Protein AF-A0A7Y9TTY4-F1 (afdb_monomer_lite)

Structure (mmCIF, N/CA/C/O backbone):
data_AF-A0A7Y9TTY4-F1
#
_entry.id   AF-A0A7Y9TTY4-F1
#
loop_
_atom_site.group_PDB
_atom_site.id
_atom_site.type_symbol
_atom_site.label_atom_id
_atom_site.label_alt_id
_atom_site.label_comp_id
_atom_site.label_asym_id
_atom_site.label_entity_id
_atom_site.label_seq_id
_atom_site.pdbx_PDB_ins_code
_atom_site.Cartn_x
_atom_site.Cartn_y
_atom_site.Cartn_z
_atom_site.occupancy
_atom_site.B_iso_or_equiv
_atom_site.auth_seq_id
_atom_site.auth_comp_id
_atom_site.auth_asym_id
_atom_site.auth_atom_id
_atom_site.pdbx_PDB_model_num
ATOM 1 N N . MET A 1 1 ? -59.440 -83.712 0.813 1.00 39.56 1 MET A N 1
ATOM 2 C CA . MET A 1 1 ? -58.478 -84.152 -0.218 1.00 39.56 1 MET A CA 1
ATOM 3 C C . MET A 1 1 ? -57.937 -82.894 -0.873 1.00 39.56 1 MET A C 1
ATOM 5 O O . MET A 1 1 ? -58.730 -82.038 -1.241 1.00 39.56 1 MET A O 1
ATOM 9 N N . ALA A 1 2 ? -56.623 -82.714 -0.827 1.00 41.84 2 ALA A N 1
ATOM 10 C CA . ALA A 1 2 ? -55.925 -81.471 -1.136 1.00 41.84 2 ALA A CA 1
ATOM 11 C C . ALA A 1 2 ? -55.996 -81.093 -2.624 1.00 41.84 2 ALA A C 1
ATOM 13 O O . ALA A 1 2 ? -55.934 -81.982 -3.464 1.00 41.84 2 ALA A O 1
ATOM 14 N N . LEU A 1 3 ? -55.999 -79.791 -2.930 1.00 36.03 3 LEU A N 1
ATOM 15 C CA . LEU A 1 3 ? -54.915 -79.197 -3.720 1.00 36.03 3 LEU A CA 1
ATOM 16 C C . LEU A 1 3 ? -54.934 -77.663 -3.616 1.00 36.03 3 LEU A C 1
ATOM 18 O O . LEU A 1 3 ? -55.896 -76.997 -3.987 1.00 36.03 3 LEU A O 1
ATOM 22 N N . HIS A 1 4 ? -53.833 -77.128 -3.095 1.00 41.75 4 HIS A N 1
ATOM 23 C CA . HIS A 1 4 ? -53.447 -75.725 -3.168 1.00 41.75 4 HIS A CA 1
ATOM 24 C C . HIS A 1 4 ? -53.086 -75.350 -4.607 1.00 41.75 4 HIS A C 1
ATOM 26 O O . HIS A 1 4 ? -52.266 -76.043 -5.204 1.00 41.75 4 HIS A O 1
ATOM 32 N N . ILE A 1 5 ? -53.558 -74.201 -5.099 1.00 43.41 5 ILE A N 1
ATOM 33 C CA . ILE A 1 5 ? -52.815 -73.421 -6.099 1.00 43.41 5 ILE A CA 1
ATOM 34 C C . ILE A 1 5 ? -52.824 -71.953 -5.667 1.00 43.41 5 ILE A C 1
ATOM 36 O O . ILE A 1 5 ? -53.864 -71.338 -5.440 1.00 43.41 5 ILE A O 1
ATOM 40 N N . SER A 1 6 ? -51.611 -71.452 -5.463 1.00 37.72 6 SER A N 1
ATOM 41 C CA . SER A 1 6 ? -51.267 -70.141 -4.936 1.00 37.72 6 SER A CA 1
ATOM 42 C C . SER A 1 6 ? -51.479 -69.028 -5.964 1.00 37.72 6 SER A C 1
ATOM 44 O O . SER A 1 6 ? -51.242 -69.205 -7.155 1.00 37.72 6 SER A O 1
ATOM 46 N N . ARG A 1 7 ? -51.855 -67.862 -5.425 1.00 41.12 7 ARG A N 1
ATOM 47 C CA . ARG A 1 7 ? -51.757 -66.500 -5.978 1.00 41.12 7 ARG A CA 1
ATOM 48 C C . ARG A 1 7 ? -50.470 -66.283 -6.782 1.00 41.12 7 ARG A C 1
ATOM 50 O O . ARG A 1 7 ? -49.472 -66.894 -6.427 1.00 41.12 7 ARG A O 1
ATOM 57 N N . TRP A 1 8 ? -50.494 -65.313 -7.703 1.00 35.72 8 TRP A N 1
ATOM 58 C CA . TRP A 1 8 ? -49.605 -64.133 -7.757 1.00 35.72 8 TRP A CA 1
ATOM 59 C C . TRP A 1 8 ? -50.336 -63.020 -8.531 1.00 35.72 8 TRP A C 1
ATOM 61 O O . TRP A 1 8 ? -50.690 -63.190 -9.692 1.00 35.72 8 TRP A O 1
ATOM 71 N N . ILE A 1 9 ? -50.603 -61.892 -7.868 1.00 43.38 9 ILE A N 1
ATOM 72 C CA . ILE A 1 9 ? -51.095 -60.657 -8.492 1.00 43.38 9 ILE A CA 1
ATOM 73 C C . ILE A 1 9 ? -49.911 -59.691 -8.476 1.00 43.38 9 ILE A C 1
ATOM 75 O O . ILE A 1 9 ? -49.456 -59.293 -7.404 1.00 43.38 9 ILE A O 1
ATOM 79 N N . LEU A 1 10 ? -49.398 -59.355 -9.659 1.00 39.97 10 LEU A N 1
ATOM 80 C CA . LEU A 1 10 ? -48.421 -58.289 -9.853 1.00 39.97 10 LEU A CA 1
ATOM 81 C C . LEU A 1 10 ? -49.136 -56.944 -9.669 1.00 39.97 10 LEU A C 1
ATOM 83 O O . LEU A 1 10 ? -49.924 -56.531 -10.516 1.00 39.97 10 LEU A O 1
ATOM 87 N N . ILE A 1 11 ? -48.868 -56.265 -8.555 1.00 41.72 11 ILE A N 1
ATOM 88 C CA . ILE A 1 11 ? -49.243 -54.863 -8.361 1.00 41.72 11 ILE A CA 1
ATOM 89 C C . ILE A 1 11 ? -48.070 -54.030 -8.874 1.00 41.72 11 ILE A C 1
ATOM 91 O O . ILE A 1 11 ? -47.022 -53.953 -8.238 1.00 41.72 11 ILE A O 1
ATOM 95 N N . SER A 1 12 ? -48.238 -53.449 -10.061 1.00 42.22 12 SER A N 1
ATOM 96 C CA . SER A 1 12 ? -47.334 -52.436 -10.602 1.00 42.22 12 SER A CA 1
ATOM 97 C C . SER A 1 12 ? -47.614 -51.110 -9.893 1.00 42.22 12 SER A C 1
ATOM 99 O O . SER A 1 12 ? -48.605 -50.437 -10.168 1.00 42.22 12 SER A O 1
ATOM 101 N N . THR A 1 13 ? -46.768 -50.754 -8.931 1.00 42.72 13 THR A N 1
ATOM 102 C CA . THR A 1 13 ? -46.740 -49.424 -8.319 1.00 42.72 13 THR A CA 1
ATOM 103 C C . THR A 1 13 ? -45.968 -48.475 -9.232 1.00 42.72 13 THR A C 1
ATOM 105 O O . THR A 1 13 ? -44.742 -48.511 -9.305 1.00 42.72 13 THR A O 1
ATOM 108 N N . PHE A 1 14 ? -46.698 -47.607 -9.932 1.00 41.06 14 PHE A N 1
ATOM 109 C CA . PHE A 1 14 ? -46.138 -46.431 -10.594 1.00 41.06 14 PHE A CA 1
ATOM 110 C C . PHE A 1 14 ? -45.614 -45.468 -9.519 1.00 41.06 14 PHE A C 1
ATOM 112 O O . PHE A 1 14 ? -46.389 -44.816 -8.819 1.00 41.06 14 PHE A O 1
ATOM 119 N N . LEU A 1 15 ? -44.292 -45.402 -9.360 1.00 42.72 15 LEU A N 1
ATOM 120 C CA . LEU A 1 15 ? -43.633 -44.429 -8.496 1.00 42.72 15 LEU A CA 1
ATOM 121 C C . LEU A 1 15 ? -43.577 -43.090 -9.244 1.00 42.72 15 LEU A C 1
ATOM 123 O O . LEU A 1 15 ? -42.721 -42.875 -10.100 1.00 42.72 15 LEU A O 1
ATOM 127 N N . ALA A 1 16 ? -44.527 -42.200 -8.960 1.00 48.88 16 ALA A N 1
ATOM 128 C CA . ALA A 1 16 ? -44.476 -40.824 -9.432 1.00 48.88 16 ALA A CA 1
ATOM 129 C C . ALA A 1 16 ? -43.316 -40.107 -8.723 1.00 48.88 16 ALA A C 1
ATOM 131 O O . ALA A 1 16 ? -43.407 -39.769 -7.543 1.00 48.88 16 ALA A O 1
ATOM 132 N N . ALA A 1 17 ? -42.206 -39.908 -9.434 1.00 48.88 17 ALA A N 1
ATOM 133 C CA . ALA A 1 17 ? -41.086 -39.111 -8.960 1.00 48.88 17 ALA A CA 1
ATOM 134 C C . ALA A 1 17 ? -41.506 -37.635 -8.924 1.00 48.88 17 ALA A C 1
ATOM 136 O O . ALA A 1 17 ? -41.474 -36.932 -9.933 1.00 48.88 17 ALA A O 1
ATOM 137 N N . THR A 1 18 ? -41.933 -37.159 -7.758 1.00 53.56 18 THR A N 1
ATOM 138 C CA . THR A 1 18 ? -42.107 -35.729 -7.517 1.00 53.56 18 THR A CA 1
ATOM 139 C C . THR A 1 18 ? -40.720 -35.098 -7.454 1.00 53.56 18 THR A C 1
ATOM 141 O O . THR A 1 18 ? -40.006 -35.261 -6.464 1.00 53.56 18 THR A O 1
ATOM 144 N N . ALA A 1 19 ? -40.317 -34.401 -8.516 1.00 54.06 19 ALA A N 1
ATOM 145 C CA . ALA A 1 19 ? -39.144 -33.539 -8.500 1.00 54.06 19 ALA A CA 1
ATOM 146 C C . ALA A 1 19 ? -39.394 -32.397 -7.500 1.00 54.06 19 ALA A C 1
ATOM 148 O O . ALA A 1 19 ? -40.043 -31.401 -7.815 1.00 54.06 19 ALA A O 1
ATOM 149 N N . GLY A 1 20 ? -38.938 -32.574 -6.260 1.00 53.38 20 GLY A N 1
ATOM 150 C CA . GLY A 1 20 ? -38.930 -31.509 -5.269 1.00 53.38 20 GLY A CA 1
ATOM 151 C C . GLY A 1 20 ? -37.929 -30.450 -5.709 1.00 53.38 20 GLY A C 1
ATOM 152 O O . GLY A 1 20 ? -36.731 -30.720 -5.747 1.00 53.38 20 GLY A O 1
ATOM 153 N N . ALA A 1 21 ? -38.410 -29.257 -6.057 1.00 52.91 21 ALA A N 1
ATOM 154 C CA . ALA A 1 21 ? -37.553 -28.096 -6.228 1.00 52.91 21 ALA A CA 1
ATOM 155 C C . ALA A 1 21 ? -36.826 -27.846 -4.898 1.00 52.91 21 ALA A C 1
ATOM 157 O O . ALA A 1 21 ? -37.436 -27.430 -3.912 1.00 52.91 21 ALA A O 1
ATOM 158 N N . GLN A 1 22 ? -35.534 -28.165 -4.845 1.00 57.25 22 GLN A N 1
ATOM 159 C CA . GLN A 1 22 ? -34.699 -27.866 -3.690 1.00 57.25 22 GLN A CA 1
ATOM 160 C C . GLN A 1 22 ? -34.463 -26.356 -3.671 1.00 57.25 22 GLN A C 1
ATOM 162 O O . GLN A 1 22 ? -33.639 -25.823 -4.408 1.00 57.25 22 GLN A O 1
ATOM 167 N N . VAL A 1 23 ? -35.245 -25.651 -2.856 1.00 58.97 23 VAL A N 1
ATOM 168 C CA . VAL A 1 23 ? -35.020 -24.236 -2.571 1.00 58.97 23 VAL A CA 1
ATOM 169 C C . VAL A 1 23 ? -33.809 -24.158 -1.645 1.00 58.97 23 V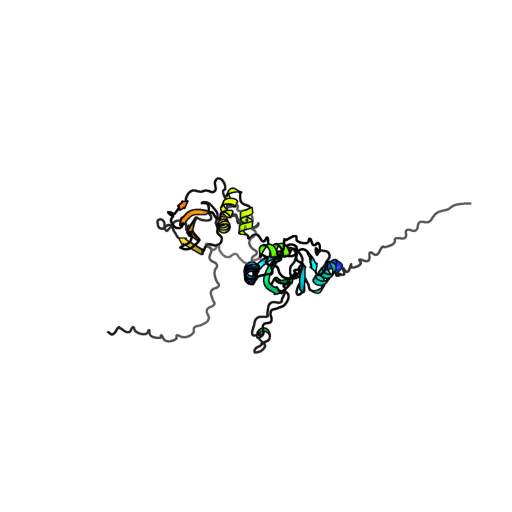AL A C 1
ATOM 171 O O . VAL A 1 23 ? -33.916 -24.424 -0.448 1.00 58.97 23 VAL A O 1
ATOM 174 N N . PHE A 1 24 ? -32.642 -23.831 -2.201 1.00 61.19 24 PHE A N 1
ATOM 175 C CA . PHE A 1 24 ? -31.454 -23.512 -1.414 1.00 61.19 24 PHE A CA 1
ATOM 176 C C . PHE A 1 24 ? -31.692 -22.184 -0.697 1.00 61.19 24 PHE A C 1
ATOM 178 O O . PHE A 1 24 ? -31.501 -21.106 -1.257 1.00 61.19 24 PHE A O 1
ATOM 185 N N . VAL A 1 25 ? -32.151 -22.256 0.551 1.00 64.50 25 VAL A N 1
ATOM 186 C CA . VAL A 1 25 ? -32.198 -21.084 1.423 1.00 64.50 25 VAL A CA 1
ATOM 187 C C . VAL A 1 25 ? -30.769 -20.810 1.871 1.00 64.50 25 VAL A C 1
ATOM 189 O O . VAL A 1 25 ? -30.225 -21.515 2.721 1.00 64.50 25 VAL A O 1
ATOM 192 N N . VAL A 1 26 ? -30.149 -19.798 1.270 1.00 63.00 26 VAL A N 1
ATOM 193 C CA . VAL A 1 26 ? -28.838 -19.306 1.693 1.00 63.00 26 VAL A CA 1
ATOM 194 C C . VAL A 1 26 ? -29.014 -18.629 3.053 1.00 63.00 26 VAL A C 1
ATOM 196 O O . VAL A 1 26 ? -29.439 -17.481 3.148 1.00 63.00 26 VAL A O 1
ATOM 199 N N . GLY A 1 27 ? -28.762 -19.382 4.123 1.00 68.25 27 GLY A N 1
ATOM 200 C CA . GLY A 1 27 ? -28.697 -18.851 5.482 1.00 68.25 27 GLY A CA 1
ATOM 201 C C . GLY A 1 27 ? -27.312 -18.280 5.796 1.00 68.25 27 GLY A C 1
ATOM 202 O O . GLY A 1 27 ? -26.331 -18.618 5.136 1.00 68.25 27 GLY A O 1
ATOM 203 N N . GLU A 1 28 ? -27.212 -17.477 6.859 1.00 72.38 28 GLU A N 1
ATOM 204 C CA . GLU A 1 28 ? -25.963 -16.854 7.342 1.00 72.38 28 GLU A CA 1
ATOM 205 C C . GLU A 1 28 ? -24.789 -17.845 7.420 1.00 72.38 28 GLU A C 1
ATOM 207 O O . GLU A 1 28 ? -23.687 -17.545 6.970 1.00 72.38 28 GLU A O 1
ATOM 212 N N . LYS A 1 29 ? -25.038 -19.062 7.919 1.00 68.81 29 LYS A N 1
ATOM 213 C CA . LYS A 1 29 ? -24.017 -20.113 8.054 1.00 68.81 29 LYS A CA 1
ATOM 214 C C . LYS A 1 29 ? -23.529 -20.670 6.716 1.00 68.81 29 LYS A C 1
ATOM 216 O O . LYS A 1 29 ? -22.373 -21.051 6.623 1.00 68.81 29 LYS A O 1
ATOM 221 N N . THR A 1 30 ? -24.390 -20.724 5.702 1.00 68.06 30 THR A N 1
ATOM 222 C CA . THR A 1 30 ? -24.030 -21.216 4.363 1.00 68.06 30 THR A CA 1
ATOM 223 C C . THR A 1 30 ? -23.334 -20.126 3.548 1.00 68.06 30 THR A C 1
ATOM 225 O O . THR A 1 30 ? -22.398 -20.427 2.824 1.00 68.06 30 THR A O 1
ATOM 228 N N . ALA A 1 31 ? -23.735 -18.860 3.712 1.00 65.69 31 ALA A N 1
ATOM 229 C CA . ALA A 1 31 ? -23.123 -17.717 3.029 1.00 65.69 31 ALA A CA 1
ATOM 230 C C . ALA A 1 31 ? -21.722 -17.354 3.550 1.00 65.69 31 ALA A C 1
ATOM 232 O O . ALA A 1 31 ? -20.964 -16.702 2.844 1.00 65.69 31 ALA A O 1
ATOM 233 N N . THR A 1 32 ? -21.390 -17.727 4.790 1.00 69.56 32 THR A N 1
ATOM 234 C CA . THR A 1 32 ? -20.130 -17.340 5.453 1.00 69.56 32 THR A CA 1
ATOM 235 C C . THR A 1 32 ? -19.204 -18.520 5.745 1.00 69.56 32 THR A C 1
ATOM 237 O O . THR A 1 32 ? -18.201 -18.352 6.439 1.00 69.56 32 THR A O 1
ATOM 240 N N . ALA A 1 33 ? -19.530 -19.712 5.231 1.00 66.00 33 ALA A N 1
ATOM 241 C CA . ALA A 1 33 ? -18.777 -20.938 5.487 1.00 66.00 33 ALA A CA 1
ATOM 242 C C . ALA A 1 33 ? -17.321 -20.856 4.996 1.00 66.00 33 ALA A C 1
ATOM 244 O O . ALA A 1 33 ? -16.432 -21.382 5.660 1.00 66.00 33 ALA A O 1
ATOM 245 N N . ASP A 1 34 ? -17.083 -20.138 3.896 1.00 70.44 34 ASP A N 1
ATOM 246 C CA . ASP A 1 34 ? -15.761 -20.021 3.268 1.00 70.44 34 ASP A CA 1
ATOM 247 C C . ASP A 1 34 ? -14.880 -18.924 3.901 1.00 70.44 34 ASP A C 1
ATOM 249 O O . ASP A 1 34 ? -13.710 -18.771 3.549 1.00 70.44 34 ASP A O 1
ATOM 253 N N . ILE A 1 35 ? -15.410 -18.151 4.859 1.00 74.62 35 ILE A N 1
ATOM 254 C CA . ILE A 1 35 ? -14.663 -17.071 5.514 1.00 74.62 35 ILE A CA 1
ATOM 255 C C . ILE A 1 35 ? -13.722 -17.665 6.567 1.00 74.62 35 ILE A C 1
ATOM 257 O O . ILE A 1 35 ? -14.160 -18.128 7.627 1.00 74.62 35 ILE A O 1
ATOM 261 N N . SER A 1 36 ? -12.416 -17.577 6.307 1.00 73.31 36 SER A N 1
ATOM 262 C CA . SER A 1 36 ? -11.383 -17.961 7.272 1.00 73.31 36 SER A CA 1
ATOM 263 C C . SER A 1 36 ? -11.407 -17.049 8.504 1.00 73.31 36 SER A C 1
ATOM 265 O O . SER A 1 36 ? -11.301 -15.824 8.405 1.00 73.31 36 SER A O 1
ATOM 267 N N . THR A 1 37 ? -11.548 -17.655 9.685 1.00 74.62 37 THR A N 1
ATOM 268 C CA . THR A 1 37 ? -11.527 -16.953 10.980 1.00 74.62 37 THR A CA 1
ATOM 269 C C . THR A 1 37 ? -10.337 -17.329 11.853 1.00 74.62 37 THR A C 1
ATOM 271 O O . THR A 1 37 ? -10.225 -16.806 12.962 1.00 74.62 37 THR A O 1
ATOM 274 N N . ASP A 1 38 ? -9.459 -18.210 11.378 1.00 74.12 38 ASP A N 1
ATOM 275 C CA . ASP A 1 38 ? -8.281 -18.629 12.131 1.00 74.12 38 ASP A CA 1
ATOM 276 C C . ASP A 1 38 ? -7.354 -17.431 12.329 1.00 74.12 38 ASP A C 1
ATOM 278 O O . ASP A 1 38 ? -7.139 -16.625 11.422 1.00 74.12 38 ASP A O 1
ATOM 282 N N . PHE A 1 39 ? -6.867 -17.246 13.552 1.00 77.75 39 PHE A N 1
ATOM 283 C CA . PHE A 1 39 ? -6.087 -16.073 13.921 1.00 77.75 39 PHE A CA 1
ATOM 284 C C . PHE A 1 39 ? -4.889 -16.493 14.769 1.00 77.75 39 PHE A C 1
ATOM 286 O O . PHE A 1 39 ? -5.049 -17.058 15.853 1.00 77.75 39 PHE A O 1
ATOM 293 N N . ALA A 1 40 ? -3.689 -16.193 14.272 1.00 80.06 40 ALA A N 1
ATOM 294 C CA . ALA A 1 40 ? -2.443 -16.351 15.004 1.00 80.06 40 ALA A CA 1
ATOM 295 C C . ALA A 1 40 ? -1.995 -14.973 15.527 1.00 80.06 40 ALA A C 1
ATOM 297 O O . ALA A 1 40 ? -1.818 -14.057 14.722 1.00 80.06 40 ALA A O 1
ATOM 298 N N . PRO A 1 41 ? -1.823 -14.793 16.849 1.00 82.06 41 PRO A N 1
ATOM 299 C CA . PRO A 1 41 ? -1.337 -13.534 17.399 1.00 82.06 41 PRO A CA 1
ATOM 300 C C . PRO A 1 41 ? 0.121 -13.282 17.005 1.00 82.06 41 PRO A C 1
ATOM 302 O O . PRO A 1 41 ? 0.938 -14.207 16.944 1.00 82.06 41 PRO A O 1
ATOM 305 N N . THR A 1 42 ? 0.449 -12.010 16.791 1.00 85.50 42 THR A N 1
ATOM 306 C CA . THR A 1 42 ? 1.815 -11.560 16.507 1.00 85.50 42 THR A CA 1
ATOM 307 C C . THR A 1 42 ? 2.693 -11.634 17.753 1.00 85.50 42 THR A C 1
ATOM 309 O O . THR A 1 42 ? 2.207 -11.680 18.884 1.00 85.50 42 THR A O 1
ATOM 312 N N . ARG A 1 43 ? 4.014 -11.648 17.551 1.00 83.88 43 ARG A N 1
ATOM 313 C CA . ARG A 1 43 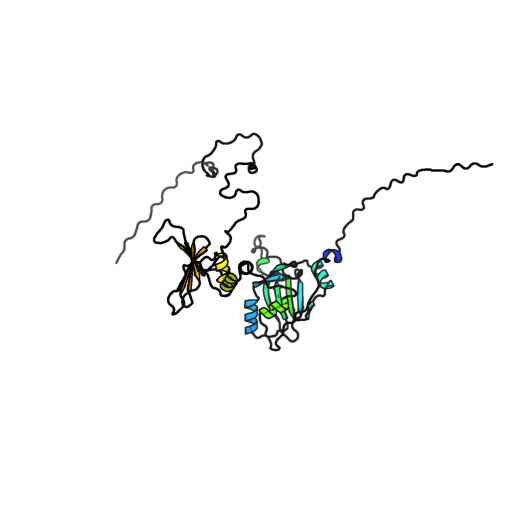? 5.011 -11.631 18.633 1.00 83.88 43 ARG A CA 1
ATOM 314 C C . ARG A 1 43 ? 6.083 -10.578 18.360 1.00 83.88 43 ARG A C 1
ATOM 316 O O . ARG A 1 43 ? 7.253 -10.907 18.203 1.00 83.88 43 ARG A O 1
ATOM 323 N N . VAL A 1 44 ? 5.671 -9.318 18.267 1.00 86.62 44 VAL A N 1
ATOM 324 C CA . VAL A 1 44 ? 6.580 -8.177 18.078 1.00 86.62 44 VAL A CA 1
ATOM 325 C C . VAL A 1 44 ? 6.967 -7.615 19.447 1.00 86.62 44 VAL A C 1
ATOM 327 O O . VAL A 1 44 ? 6.106 -7.437 20.309 1.00 86.62 44 VAL A O 1
ATOM 330 N N . SER A 1 45 ? 8.249 -7.333 19.681 1.00 85.75 45 SER A N 1
ATOM 331 C CA . SER A 1 45 ? 8.693 -6.662 20.908 1.00 85.75 45 SER A CA 1
ATOM 332 C C . SER A 1 45 ? 8.235 -5.206 20.905 1.00 85.75 45 SER A C 1
ATOM 334 O O . SER A 1 45 ? 8.611 -4.454 20.011 1.00 85.75 45 SER A O 1
ATOM 336 N N . LEU A 1 46 ? 7.442 -4.807 21.899 1.00 87.19 46 LEU A N 1
ATOM 337 C CA . LEU A 1 46 ? 6.949 -3.437 22.024 1.00 87.19 46 LEU A CA 1
ATOM 338 C C . LEU A 1 46 ? 7.806 -2.663 23.035 1.00 87.19 46 LEU A C 1
ATOM 340 O O . LEU A 1 46 ? 7.941 -3.124 24.173 1.00 87.19 46 LEU A O 1
ATOM 344 N N . PRO A 1 47 ? 8.372 -1.505 22.657 1.00 87.25 47 PRO A N 1
ATOM 345 C CA . PRO A 1 47 ? 9.026 -0.606 23.601 1.00 87.25 47 PRO A CA 1
ATOM 346 C C . PRO A 1 47 ? 8.043 -0.061 24.644 1.00 87.25 47 PRO A C 1
ATOM 348 O O . PRO A 1 47 ? 6.846 0.052 24.390 1.00 87.25 47 PRO A O 1
ATOM 351 N N . THR A 1 48 ? 8.548 0.304 25.822 1.00 85.31 48 THR A N 1
ATOM 352 C CA . THR A 1 48 ? 7.730 0.902 26.897 1.00 85.31 48 THR A CA 1
ATOM 353 C C . THR A 1 48 ? 7.538 2.409 26.706 1.00 85.31 48 THR A C 1
ATOM 355 O O . THR A 1 48 ? 6.590 2.994 27.236 1.00 85.31 48 THR A O 1
ATOM 358 N N . ASP A 1 49 ? 8.445 3.049 25.967 1.00 89.75 49 ASP A N 1
ATOM 359 C CA . ASP A 1 49 ? 8.407 4.485 25.717 1.00 89.75 49 ASP A CA 1
ATOM 360 C C . ASP A 1 49 ? 7.203 4.854 24.854 1.00 89.75 49 ASP A C 1
ATOM 362 O O . ASP A 1 49 ? 6.818 4.121 23.945 1.00 89.75 49 ASP A O 1
ATOM 366 N N . LYS A 1 50 ? 6.589 6.002 25.147 1.00 91.19 50 LYS A N 1
ATOM 367 C CA . LYS A 1 50 ? 5.405 6.479 24.423 1.00 91.19 50 LYS A CA 1
ATOM 368 C C . LYS A 1 50 ? 5.782 7.090 23.082 1.00 91.19 50 LYS A C 1
ATOM 370 O O . LYS A 1 50 ? 6.816 7.745 22.977 1.00 91.19 50 LYS A O 1
ATOM 375 N N . LEU A 1 51 ? 4.864 6.976 22.121 1.00 92.81 51 LEU A N 1
ATOM 376 C CA . LEU A 1 51 ? 5.019 7.549 20.790 1.00 92.81 51 LEU A CA 1
ATOM 377 C C . LEU A 1 51 ? 5.311 9.058 20.847 1.00 92.81 51 LEU A C 1
ATOM 379 O O . LEU A 1 51 ? 4.516 9.854 21.358 1.00 92.81 51 LEU A O 1
ATOM 383 N N . THR A 1 52 ? 6.444 9.452 20.278 1.00 94.00 52 THR A N 1
ATOM 384 C CA . THR A 1 52 ? 6.872 10.833 20.113 1.00 94.00 52 THR A CA 1
ATOM 385 C C . THR A 1 52 ? 6.186 11.469 18.905 1.00 94.00 52 THR A C 1
ATOM 387 O O . THR A 1 52 ? 5.776 10.808 17.952 1.00 94.00 52 THR A O 1
ATOM 390 N N . GLU A 1 53 ? 6.087 12.799 18.889 1.00 93.31 53 GLU A N 1
ATOM 391 C CA . GLU A 1 53 ? 5.523 13.526 17.743 1.00 93.31 53 GLU A CA 1
ATOM 392 C C . GLU A 1 53 ? 6.359 13.330 16.461 1.00 93.31 53 GLU A C 1
ATOM 394 O O . GLU A 1 53 ? 5.823 13.367 15.353 1.00 93.31 53 GLU A O 1
ATOM 399 N N . ARG A 1 54 ? 7.668 13.077 16.600 1.00 92.75 54 ARG A N 1
ATOM 400 C CA . ARG A 1 54 ? 8.534 12.705 15.477 1.00 92.75 54 ARG A CA 1
ATOM 401 C C . ARG A 1 54 ? 8.176 11.313 14.958 1.00 92.75 54 ARG A C 1
ATOM 403 O O . ARG A 1 54 ? 7.861 11.197 13.777 1.00 92.75 54 ARG A O 1
ATOM 410 N N . GLY A 1 55 ? 8.144 10.309 15.838 1.00 92.56 55 GLY A N 1
ATOM 411 C CA . GLY A 1 55 ? 7.757 8.941 15.487 1.00 92.56 55 GLY A CA 1
ATOM 412 C C . GLY A 1 55 ? 6.377 8.892 14.832 1.00 92.56 55 GLY A C 1
ATOM 413 O O . GLY A 1 55 ? 6.193 8.255 13.801 1.00 92.56 55 GLY A O 1
ATOM 414 N N . ARG A 1 56 ? 5.420 9.683 15.332 1.00 93.69 56 ARG A N 1
ATOM 415 C CA . ARG A 1 56 ? 4.096 9.836 14.718 1.00 93.69 56 ARG A CA 1
ATOM 416 C C . ARG A 1 56 ? 4.161 10.318 13.265 1.00 93.69 56 ARG A C 1
ATOM 418 O O . ARG A 1 56 ? 3.466 9.765 12.418 1.00 93.69 56 ARG A O 1
ATOM 425 N N . ARG A 1 57 ? 4.959 11.347 12.963 1.00 94.19 57 ARG A N 1
ATOM 426 C CA . ARG A 1 57 ? 5.109 11.864 11.587 1.00 94.19 57 ARG A CA 1
ATOM 427 C C . ARG A 1 57 ? 5.793 10.854 10.679 1.00 94.19 57 ARG A C 1
ATOM 429 O O . ARG A 1 57 ? 5.372 10.696 9.536 1.00 94.19 57 ARG A O 1
ATOM 436 N N . ASP A 1 58 ? 6.798 10.161 11.201 1.00 93.81 58 ASP A N 1
ATOM 437 C CA . ASP A 1 58 ? 7.497 9.107 10.473 1.00 93.81 58 ASP A CA 1
ATOM 438 C C . ASP A 1 58 ? 6.543 7.941 10.159 1.00 93.81 58 ASP A C 1
ATOM 440 O O . ASP A 1 58 ? 6.543 7.432 9.040 1.00 93.81 58 ASP A O 1
ATOM 444 N N . LEU A 1 59 ? 5.652 7.571 11.085 1.00 94.38 59 LEU A N 1
ATOM 445 C CA . LEU A 1 59 ? 4.608 6.574 10.839 1.00 94.38 59 LEU A CA 1
ATOM 446 C C . LEU A 1 59 ? 3.600 7.030 9.782 1.00 94.38 59 LEU A C 1
ATOM 448 O O . LEU A 1 59 ? 3.309 6.260 8.874 1.00 94.38 59 LEU A O 1
ATOM 452 N N . VAL A 1 60 ? 3.088 8.266 9.857 1.00 94.81 60 VAL A N 1
ATOM 453 C CA . VAL A 1 60 ? 2.176 8.804 8.828 1.00 94.81 60 VAL A CA 1
ATOM 454 C C . VAL A 1 60 ? 2.833 8.733 7.453 1.00 94.81 60 VAL A C 1
ATOM 456 O O . VAL A 1 60 ? 2.259 8.165 6.533 1.00 94.81 60 VAL A O 1
ATOM 459 N N . ARG A 1 61 ? 4.068 9.229 7.328 1.00 92.81 61 ARG A N 1
ATOM 460 C CA . ARG A 1 61 ? 4.793 9.273 6.054 1.00 92.81 61 ARG A CA 1
ATOM 461 C C . ARG A 1 61 ? 4.997 7.894 5.420 1.00 92.81 61 ARG A C 1
ATOM 463 O O . ARG A 1 61 ? 5.000 7.802 4.201 1.00 92.81 61 ARG A O 1
ATOM 470 N N . ASN A 1 62 ? 5.224 6.864 6.233 1.00 92.44 62 ASN A N 1
ATOM 471 C CA . ASN A 1 62 ? 5.565 5.522 5.755 1.00 92.44 62 ASN A CA 1
ATOM 472 C C . ASN A 1 62 ? 4.368 4.556 5.683 1.00 92.44 62 ASN A C 1
ATOM 474 O O . ASN A 1 62 ? 4.525 3.452 5.171 1.00 92.44 62 ASN A O 1
ATOM 478 N N . LEU A 1 63 ? 3.214 4.913 6.256 1.00 93.38 63 LEU A N 1
ATOM 479 C CA . LEU A 1 63 ? 2.006 4.077 6.247 1.00 93.38 63 LEU A CA 1
ATOM 480 C C . LEU A 1 63 ? 0.882 4.673 5.400 1.00 93.38 63 LEU A C 1
ATOM 482 O O . LEU A 1 63 ? 0.048 3.932 4.890 1.00 93.38 63 LEU A O 1
ATOM 486 N N . GLU A 1 64 ? 0.809 5.996 5.267 1.00 93.06 64 GLU A N 1
ATOM 487 C CA . GLU A 1 64 ? -0.186 6.627 4.406 1.00 93.06 64 GLU A CA 1
ATOM 488 C C . GLU A 1 64 ? 0.129 6.329 2.934 1.00 93.06 64 GLU A C 1
ATOM 490 O O . GLU A 1 64 ? 1.267 6.456 2.494 1.00 93.06 64 GLU A O 1
ATOM 495 N N . ALA A 1 65 ? -0.894 5.920 2.180 1.00 91.25 65 ALA A N 1
ATOM 496 C CA . ALA A 1 65 ? -0.811 5.423 0.805 1.00 91.25 65 ALA A CA 1
ATOM 497 C C . ALA A 1 65 ? -0.045 4.099 0.616 1.00 91.25 65 ALA A C 1
ATOM 499 O O . ALA A 1 65 ? 0.166 3.679 -0.524 1.00 91.25 65 ALA A O 1
ATOM 500 N N . GLU A 1 66 ? 0.305 3.405 1.700 1.00 90.81 66 GLU A N 1
ATOM 501 C CA . GLU A 1 66 ? 0.909 2.078 1.614 1.00 90.81 66 GLU A CA 1
ATOM 502 C C . GLU A 1 66 ? -0.084 1.068 1.019 1.00 90.81 66 GLU A C 1
ATOM 504 O O . GLU A 1 66 ? -1.273 1.056 1.365 1.00 90.81 66 GLU A O 1
ATOM 509 N N . GLN A 1 67 ? 0.412 0.211 0.126 1.00 90.88 67 GLN A N 1
ATOM 510 C CA . GLN A 1 67 ? -0.371 -0.844 -0.514 1.00 90.88 67 GLN A CA 1
ATOM 511 C C . GLN A 1 67 ? -0.131 -2.185 0.178 1.00 90.88 67 GLN A C 1
ATOM 513 O O . GLN A 1 67 ? 0.977 -2.487 0.613 1.00 90.88 67 GLN A O 1
ATOM 518 N N . GLY A 1 68 ? -1.178 -2.995 0.260 1.00 90.81 68 GLY A N 1
ATOM 519 C CA . GLY A 1 68 ? -1.138 -4.322 0.859 1.00 90.81 68 GLY A CA 1
ATOM 520 C C . GLY A 1 68 ? -2.155 -5.262 0.226 1.00 90.81 68 GLY A C 1
ATOM 521 O O . GLY A 1 68 ? -2.899 -4.889 -0.684 1.00 90.81 68 GLY A O 1
ATOM 522 N N . PHE A 1 69 ? -2.224 -6.473 0.757 1.00 91.06 69 PHE A N 1
ATOM 523 C CA . PHE A 1 69 ? -3.273 -7.441 0.486 1.00 91.06 69 PHE A CA 1
ATOM 524 C C . PHE A 1 69 ? -4.040 -7.753 1.765 1.00 91.06 69 PHE A C 1
ATOM 526 O O . PHE A 1 69 ? -3.466 -7.846 2.849 1.00 91.06 69 PHE A O 1
ATOM 533 N N . ALA A 1 70 ? -5.348 -7.942 1.660 1.00 91.56 70 ALA A N 1
ATOM 534 C CA . ALA A 1 70 ? -6.134 -8.415 2.788 1.00 91.56 70 ALA A CA 1
ATOM 535 C C . ALA A 1 70 ? -5.871 -9.915 3.001 1.00 91.56 70 ALA A C 1
ATOM 537 O O . ALA A 1 70 ? -6.105 -10.720 2.110 1.00 91.56 70 ALA A O 1
ATOM 538 N N . HIS A 1 71 ? -5.426 -10.336 4.183 1.00 88.81 71 HIS A N 1
ATOM 539 C CA . HIS A 1 71 ? -5.299 -11.768 4.500 1.00 88.81 71 HIS A CA 1
ATOM 540 C C . HIS A 1 71 ? -6.650 -12.447 4.754 1.00 88.81 71 HIS A C 1
ATOM 542 O O . HIS A 1 71 ? -6.758 -13.672 4.728 1.00 88.81 71 HIS A O 1
ATOM 548 N N . ARG A 1 72 ? -7.696 -11.657 5.003 1.00 88.69 72 ARG A N 1
ATOM 549 C CA . ARG A 1 72 ? -9.054 -12.127 5.281 1.00 88.69 72 ARG A CA 1
ATOM 550 C C . ARG A 1 72 ? -10.087 -11.170 4.706 1.00 88.69 72 ARG A C 1
ATOM 552 O O . ARG A 1 72 ? -9.800 -9.991 4.533 1.00 88.69 72 ARG A O 1
ATOM 559 N N . ALA A 1 73 ? -11.298 -11.676 4.497 1.00 90.12 73 ALA A N 1
ATOM 560 C CA . ALA A 1 73 ? -12.454 -10.894 4.074 1.00 90.12 73 ALA A CA 1
ATOM 561 C C . ALA A 1 73 ? -12.710 -9.732 5.040 1.00 90.12 73 ALA A C 1
ATOM 563 O O . ALA A 1 73 ? -13.062 -9.977 6.191 1.00 90.12 73 ALA A O 1
ATOM 564 N N . LEU A 1 74 ? -12.529 -8.484 4.617 1.00 91.75 74 LEU A N 1
ATOM 565 C CA . LEU A 1 74 ? -12.744 -7.310 5.462 1.00 91.75 74 LEU A CA 1
ATOM 566 C C . LEU A 1 74 ? -14.192 -6.832 5.347 1.00 91.75 74 LEU A C 1
ATOM 568 O O . LEU A 1 74 ? -14.728 -6.771 4.241 1.00 91.75 74 LEU A O 1
ATOM 572 N N . PRO A 1 75 ? -14.844 -6.443 6.451 1.00 91.25 75 PRO A N 1
ATOM 573 C CA . PRO A 1 75 ? -16.218 -5.978 6.385 1.00 91.25 75 PRO A CA 1
ATOM 574 C C . PRO A 1 75 ? -16.341 -4.557 5.836 1.00 91.25 75 PRO A C 1
ATOM 576 O O . PRO A 1 75 ? -15.555 -3.670 6.170 1.00 91.25 75 PRO A O 1
ATOM 579 N N . MET A 1 76 ? -17.392 -4.316 5.057 1.00 89.38 76 MET A N 1
ATOM 580 C CA . MET A 1 76 ? -17.724 -2.986 4.553 1.00 89.38 76 MET A CA 1
ATOM 581 C C . MET A 1 76 ? -18.340 -2.110 5.649 1.00 89.38 76 MET A C 1
ATOM 583 O O . MET A 1 76 ? -19.160 -2.562 6.449 1.00 89.38 76 MET A O 1
ATOM 587 N N . GLY A 1 77 ? -17.966 -0.829 5.706 1.00 79.19 77 GLY A N 1
ATOM 588 C CA . GLY A 1 77 ? -18.647 0.157 6.560 1.00 79.19 77 GLY A CA 1
ATOM 589 C C . GLY A 1 77 ? -18.548 -0.094 8.074 1.00 79.19 77 GLY A C 1
ATOM 590 O O . GLY A 1 77 ? -19.244 0.552 8.860 1.00 79.19 77 GLY A O 1
ATOM 591 N N . ALA A 1 78 ? -17.705 -1.034 8.498 1.00 77.25 78 ALA A N 1
ATOM 592 C CA . ALA A 1 78 ? -17.459 -1.386 9.887 1.00 77.25 78 ALA A CA 1
ATOM 593 C C . ALA A 1 78 ? -15.956 -1.558 10.128 1.00 77.25 78 ALA A C 1
ATOM 595 O O . ALA A 1 78 ? -15.171 -1.746 9.198 1.00 77.25 78 ALA A O 1
ATOM 596 N N . GLY A 1 79 ? -15.560 -1.430 11.393 1.00 83.50 79 GLY A N 1
ATOM 597 C CA . GLY A 1 79 ? -14.171 -1.564 11.804 1.00 83.50 79 GLY A CA 1
ATOM 598 C C . GLY A 1 79 ? -13.900 -2.887 12.506 1.00 83.50 79 GLY A C 1
ATOM 599 O O . GLY A 1 79 ? -14.770 -3.402 13.209 1.00 83.50 79 GLY A O 1
ATOM 600 N N . ILE A 1 80 ? -12.682 -3.392 12.354 1.00 91.88 80 ILE A N 1
ATOM 601 C CA . ILE A 1 80 ? -12.140 -4.506 13.133 1.00 91.88 80 ILE A CA 1
ATOM 602 C C . ILE A 1 80 ? -11.040 -3.972 14.047 1.00 91.88 80 ILE A C 1
ATOM 604 O O . ILE A 1 80 ? -10.297 -3.062 13.674 1.00 91.88 80 ILE A O 1
ATOM 608 N N . THR A 1 81 ? -10.950 -4.508 15.257 1.00 93.19 81 THR A N 1
ATOM 609 C CA . THR A 1 81 ? -9.955 -4.096 16.245 1.00 93.19 81 THR A CA 1
ATOM 610 C C . THR A 1 81 ? -8.967 -5.224 16.454 1.00 93.19 81 THR A C 1
ATOM 612 O O . THR A 1 81 ? -9.331 -6.297 16.928 1.00 93.19 81 THR A O 1
ATOM 615 N N . LEU A 1 82 ? -7.712 -4.971 16.114 1.00 92.69 82 LEU A N 1
ATOM 616 C CA . LEU A 1 82 ? -6.599 -5.865 16.356 1.00 92.69 82 LEU A CA 1
ATOM 617 C C . LEU A 1 82 ? -5.868 -5.406 17.612 1.00 92.69 82 LEU A C 1
ATOM 619 O O . LEU A 1 82 ? -5.372 -4.284 17.674 1.00 92.69 82 LEU A O 1
ATOM 623 N N . GLN A 1 83 ? -5.798 -6.262 18.622 1.00 92.94 83 GLN A N 1
ATOM 624 C CA . GLN A 1 83 ? -4.950 -5.991 19.772 1.00 92.94 83 GLN A CA 1
ATOM 625 C C . GLN A 1 83 ? -3.495 -6.315 19.422 1.00 92.94 83 GLN A C 1
ATOM 627 O O . GLN A 1 83 ? -3.226 -7.386 18.882 1.00 92.94 83 GLN A O 1
ATOM 632 N N . ALA A 1 84 ? -2.562 -5.409 19.722 1.00 88.75 84 ALA A N 1
ATOM 633 C CA . ALA A 1 84 ? -1.140 -5.633 19.471 1.00 88.75 84 ALA A CA 1
ATOM 634 C C . ALA A 1 84 ? -0.670 -6.904 20.203 1.00 88.75 84 ALA A C 1
ATOM 636 O O . ALA A 1 84 ? -0.856 -7.016 21.415 1.00 88.75 84 ALA A O 1
ATOM 637 N N . ASN A 1 85 ? -0.117 -7.876 19.464 1.00 87.88 85 ASN A N 1
ATOM 638 C CA . ASN A 1 85 ? 0.233 -9.221 19.962 1.00 87.88 85 ASN A CA 1
ATOM 639 C C . ASN A 1 85 ? -0.923 -9.997 20.622 1.00 87.88 85 ASN A C 1
ATOM 641 O O . ASN A 1 85 ? -0.706 -10.965 21.350 1.00 87.88 85 ASN A O 1
ATOM 645 N N . GLY A 1 86 ? -2.157 -9.563 20.388 1.00 87.56 86 GLY A N 1
ATOM 646 C CA . GLY A 1 86 ? -3.355 -10.080 21.024 1.00 87.56 86 GLY A CA 1
ATOM 647 C C . GLY A 1 86 ? -4.360 -10.571 19.998 1.00 87.56 86 GLY A C 1
ATOM 648 O O . GLY A 1 86 ? -4.012 -10.885 18.868 1.00 87.56 86 GLY A O 1
ATOM 649 N N . GLN A 1 87 ? -5.620 -10.668 20.415 1.00 87.56 87 GLN A N 1
ATOM 650 C CA . GLN A 1 87 ? -6.694 -11.241 19.607 1.00 87.56 87 GLN A CA 1
ATOM 651 C C . GLN A 1 87 ? -7.344 -10.205 18.683 1.00 87.56 87 GLN A C 1
ATOM 653 O O . GLN A 1 87 ? -7.411 -9.012 18.995 1.00 87.56 87 GLN A O 1
ATOM 658 N N . LEU A 1 88 ? -7.902 -10.691 17.575 1.00 89.19 88 LEU A N 1
ATOM 659 C CA . LEU A 1 88 ? -8.790 -9.921 16.711 1.00 89.19 88 LEU A CA 1
ATOM 660 C C . LEU A 1 88 ? -10.202 -9.852 17.311 1.00 89.19 88 LEU A C 1
ATOM 662 O O . LEU A 1 88 ? -10.774 -10.864 17.719 1.00 89.19 88 LEU A O 1
ATOM 666 N N . LYS A 1 89 ? -10.777 -8.650 17.339 1.00 90.25 89 LYS A N 1
ATOM 667 C CA . LYS A 1 89 ? -12.164 -8.380 17.728 1.00 90.25 89 LYS A CA 1
ATOM 668 C C . LYS A 1 89 ? -12.903 -7.749 16.541 1.00 90.25 89 LYS A C 1
ATOM 670 O O . LYS A 1 89 ? -12.353 -6.850 15.906 1.00 90.25 89 LYS A O 1
ATOM 675 N N . PRO A 1 90 ? -14.153 -8.137 16.251 1.00 88.00 90 PRO A N 1
ATOM 676 C CA . PRO A 1 90 ? -14.987 -9.105 16.967 1.00 88.00 90 PRO A CA 1
ATOM 677 C C . PRO A 1 90 ? -14.544 -10.566 16.756 1.00 88.00 90 PRO A C 1
ATOM 679 O O . PRO A 1 90 ? -13.810 -10.864 15.819 1.00 88.00 90 PRO A O 1
ATOM 682 N N . GLY A 1 91 ? -14.980 -11.469 17.644 1.00 86.75 91 GLY A N 1
ATOM 683 C CA . GLY A 1 91 ? -14.650 -12.900 17.560 1.00 86.75 91 GLY A CA 1
ATOM 684 C C . GLY A 1 91 ? -15.251 -13.595 16.323 1.00 86.75 91 GLY A C 1
ATOM 685 O O . GLY A 1 91 ? -16.076 -12.994 15.636 1.00 86.75 91 GLY A O 1
ATOM 686 N N . PRO A 1 92 ? -14.909 -14.870 16.055 1.00 86.50 92 PRO A N 1
ATOM 687 C CA . PRO A 1 92 ? -15.187 -15.559 14.786 1.00 86.50 92 PRO A CA 1
ATOM 688 C C . PRO A 1 92 ? -16.646 -15.488 14.314 1.00 86.50 92 PRO A C 1
ATOM 690 O O . PRO A 1 92 ? -16.922 -15.138 13.170 1.00 86.50 92 PRO A O 1
ATOM 693 N N . ASP A 1 93 ? -17.598 -15.779 15.201 1.00 86.94 93 ASP A N 1
ATOM 694 C CA . ASP A 1 93 ? -19.020 -15.821 14.838 1.00 86.94 93 ASP A CA 1
ATOM 695 C C . ASP A 1 93 ? -19.590 -14.424 14.596 1.00 86.94 93 ASP A C 1
ATOM 697 O O . ASP A 1 93 ? -20.318 -14.190 13.634 1.00 86.94 93 ASP A O 1
ATOM 701 N N . GLN A 1 94 ? -19.204 -13.466 15.439 1.00 88.06 94 GLN A N 1
ATOM 702 C CA . GLN A 1 94 ? -19.592 -12.069 15.276 1.00 88.06 94 GLN A CA 1
ATOM 703 C C . GLN A 1 94 ? -18.956 -11.454 14.026 1.00 88.06 94 GLN A C 1
ATOM 705 O O . GLN A 1 94 ? -19.585 -10.629 13.373 1.00 88.06 94 GLN A O 1
ATOM 710 N N . TYR A 1 95 ? -17.740 -11.872 13.674 1.00 88.69 95 TYR A N 1
ATOM 711 C CA . TYR A 1 95 ? -17.047 -11.469 12.458 1.00 88.69 95 TYR A CA 1
ATOM 712 C C . TYR A 1 95 ? -17.809 -11.913 11.206 1.00 88.69 95 TYR A C 1
ATOM 714 O O . TYR A 1 95 ? -18.140 -11.080 10.362 1.00 88.69 95 TYR A O 1
ATOM 722 N N . ARG A 1 96 ? -18.183 -13.200 11.130 1.00 88.75 96 ARG A N 1
ATOM 723 C CA . ARG A 1 96 ? -19.022 -13.735 10.043 1.00 88.75 96 ARG A CA 1
ATOM 724 C C . ARG A 1 96 ? -20.360 -13.014 9.957 1.00 88.75 96 ARG A C 1
ATOM 726 O O . ARG A 1 96 ? -20.759 -12.580 8.880 1.00 88.75 96 ARG A O 1
ATOM 733 N N . GLN A 1 97 ? -21.022 -12.821 11.096 1.00 88.94 97 GLN A N 1
ATOM 734 C CA . GLN A 1 97 ? -22.302 -12.123 11.143 1.00 88.94 97 GLN A CA 1
ATOM 735 C C . GLN A 1 97 ? -22.192 -10.670 10.668 1.00 88.94 97 GLN A C 1
ATOM 737 O O . GLN A 1 97 ? -23.103 -10.137 10.032 1.00 88.94 97 GLN A O 1
ATOM 742 N N . LEU A 1 98 ? -21.085 -10.011 10.996 1.00 88.94 98 LEU A N 1
ATOM 743 C CA . LEU A 1 98 ? -20.827 -8.635 10.613 1.00 88.94 98 LEU A CA 1
ATOM 744 C C . LEU A 1 98 ? -20.610 -8.529 9.098 1.00 88.94 98 LEU A C 1
ATOM 746 O O . LEU A 1 98 ? -21.246 -7.677 8.480 1.00 88.94 98 LEU A O 1
ATOM 750 N N . ILE A 1 99 ? -19.836 -9.435 8.491 1.00 89.81 99 ILE A N 1
ATOM 751 C CA . ILE A 1 99 ? -19.681 -9.514 7.027 1.00 89.81 99 ILE A CA 1
ATOM 752 C C . ILE A 1 99 ? -21.017 -9.835 6.354 1.00 89.81 99 ILE A C 1
ATOM 754 O O . ILE A 1 99 ? -21.390 -9.169 5.396 1.00 89.81 99 ILE A O 1
ATOM 758 N N . TYR A 1 100 ? -21.798 -10.775 6.889 1.00 88.12 100 TYR A N 1
ATOM 759 C CA . TYR A 1 100 ? -23.115 -11.105 6.341 1.00 88.12 100 TYR A CA 1
ATOM 760 C C . TYR A 1 100 ? -24.075 -9.903 6.345 1.00 88.12 100 TYR A C 1
ATOM 762 O O . TYR A 1 100 ? -24.799 -9.671 5.381 1.00 88.12 100 TYR A O 1
ATOM 770 N N . LYS A 1 101 ? -24.084 -9.112 7.427 1.00 89.50 101 LYS A N 1
ATOM 771 C CA . LYS A 1 101 ? -24.986 -7.956 7.571 1.00 89.50 101 LYS A CA 1
ATOM 772 C C . LYS A 1 101 ? -24.535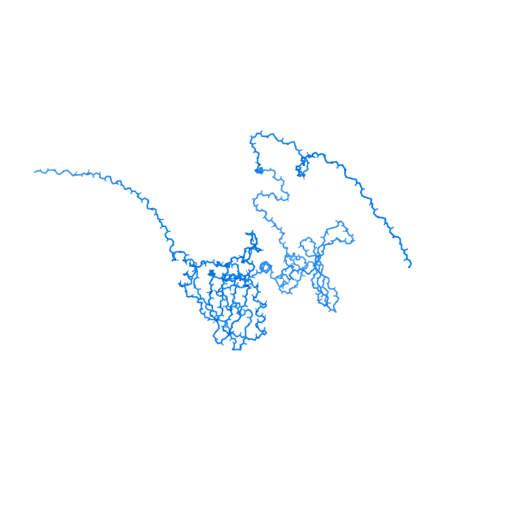 -6.730 6.786 1.00 89.50 101 LYS A C 1
ATOM 774 O O . LYS A 1 101 ? -25.379 -5.954 6.346 1.00 89.50 101 LYS A O 1
ATOM 779 N N . LYS A 1 102 ? -23.228 -6.486 6.719 1.00 87.50 102 LYS A N 1
ATOM 780 C CA . LYS A 1 102 ? -22.666 -5.255 6.151 1.00 87.50 102 LYS A CA 1
ATOM 781 C C . LYS A 1 102 ? -22.125 -5.428 4.740 1.00 87.50 102 LYS A C 1
ATOM 783 O O . LYS A 1 102 ? -21.982 -4.428 4.048 1.00 87.50 102 LYS A O 1
ATOM 788 N N . GLY A 1 103 ? -21.878 -6.659 4.316 1.00 88.31 103 GLY A N 1
ATOM 789 C CA . GLY A 1 103 ? -21.145 -6.969 3.102 1.00 88.31 103 GLY A CA 1
ATOM 790 C C . GLY A 1 103 ? -19.635 -6.968 3.323 1.00 88.31 103 GLY A C 1
ATOM 791 O O . GLY A 1 103 ? -19.113 -6.558 4.365 1.00 88.31 103 GLY A O 1
ATOM 792 N N . GLU A 1 104 ? -18.941 -7.440 2.301 1.00 89.31 104 GLU A N 1
ATOM 793 C CA . GLU A 1 104 ? -17.489 -7.500 2.216 1.00 89.31 104 GLU A CA 1
ATOM 794 C C . GLU A 1 104 ? -16.962 -6.267 1.470 1.00 89.31 104 GLU A C 1
ATOM 796 O O . GLU A 1 104 ? -17.485 -5.892 0.423 1.00 89.31 104 GLU A O 1
ATOM 801 N N . SER A 1 105 ? -15.950 -5.614 2.041 1.00 90.25 105 SER A N 1
ATOM 802 C CA . SER A 1 105 ? -15.200 -4.512 1.423 1.00 90.25 105 SER A CA 1
ATOM 803 C C . SER A 1 105 ? -14.124 -5.047 0.486 1.00 90.25 105 SER A C 1
ATOM 805 O O . SER A 1 105 ? -13.925 -4.508 -0.596 1.00 90.25 105 SER A O 1
ATOM 807 N N . SER A 1 106 ? -13.383 -6.054 0.948 1.00 90.44 106 SER A N 1
ATOM 808 C CA . SER A 1 106 ? -12.227 -6.621 0.257 1.00 90.44 106 SER A CA 1
ATOM 809 C C . SER A 1 106 ? -12.123 -8.090 0.617 1.00 90.44 106 SER A C 1
ATOM 811 O O . SER A 1 106 ? -12.208 -8.432 1.799 1.00 90.44 106 SER A O 1
ATOM 813 N N . ALA A 1 107 ? -11.936 -8.931 -0.395 1.00 90.19 107 ALA A N 1
ATOM 814 C CA . ALA A 1 107 ? -11.789 -10.365 -0.206 1.00 90.19 107 ALA A CA 1
ATOM 815 C C . ALA A 1 107 ? -10.402 -10.745 0.305 1.00 90.19 107 ALA A C 1
ATOM 817 O O . ALA A 1 107 ? -9.453 -9.967 0.214 1.00 90.19 107 ALA A O 1
ATOM 818 N N . ALA A 1 108 ? -10.270 -11.960 0.838 1.00 89.69 108 ALA A N 1
ATOM 819 C CA . ALA A 1 108 ? -8.951 -12.510 1.127 1.00 89.69 108 ALA A CA 1
ATOM 820 C C . ALA A 1 108 ? -8.123 -12.576 -0.176 1.00 89.69 108 ALA A C 1
ATOM 822 O O . ALA A 1 108 ? -8.573 -13.129 -1.177 1.00 89.69 108 ALA A O 1
ATOM 823 N N . GLY A 1 109 ? -6.928 -11.992 -0.162 1.00 86.56 109 GLY A N 1
ATOM 824 C CA . GLY A 1 109 ? -6.040 -11.825 -1.313 1.00 86.56 109 GLY A CA 1
ATOM 825 C C . GLY A 1 109 ? -6.291 -10.565 -2.149 1.00 86.56 109 GLY A C 1
ATOM 826 O O . GLY A 1 109 ? -5.552 -10.333 -3.104 1.00 86.56 109 GLY A O 1
ATOM 827 N N . ASP A 1 110 ? -7.293 -9.745 -1.824 1.00 90.06 110 ASP A N 1
ATOM 828 C CA . ASP A 1 110 ? -7.580 -8.519 -2.572 1.00 90.06 110 ASP A CA 1
ATOM 829 C C . ASP A 1 110 ? -6.610 -7.384 -2.216 1.00 90.06 110 ASP A C 1
ATOM 831 O O . ASP A 1 110 ? -6.138 -7.282 -1.078 1.00 90.06 110 ASP A O 1
ATOM 835 N N . ARG A 1 111 ? -6.317 -6.521 -3.195 1.00 89.88 111 ARG A N 1
ATOM 836 C CA . ARG A 1 111 ? -5.432 -5.365 -3.011 1.00 89.88 111 ARG A CA 1
ATOM 837 C C . ARG A 1 111 ? -6.143 -4.286 -2.215 1.00 89.88 111 ARG A C 1
ATOM 839 O O . ARG A 1 111 ? -7.260 -3.878 -2.523 1.00 89.88 111 ARG A O 1
ATOM 846 N N . ILE A 1 112 ? -5.442 -3.758 -1.229 1.00 92.19 112 ILE A N 1
ATOM 847 C CA . ILE A 1 112 ? -5.925 -2.681 -0.380 1.00 92.19 112 ILE A CA 1
ATOM 848 C C . ILE A 1 112 ? -4.893 -1.566 -0.293 1.00 92.19 112 ILE A C 1
ATOM 850 O O . ILE A 1 112 ? -3.693 -1.781 -0.457 1.00 92.19 112 ILE A O 1
ATOM 854 N N . VAL A 1 113 ? -5.370 -0.362 0.000 1.00 92.50 113 VAL A N 1
ATOM 855 C CA . VAL A 1 113 ? -4.514 0.803 0.227 1.00 92.50 113 VAL A CA 1
ATOM 856 C C . VAL A 1 113 ? -4.891 1.459 1.545 1.00 92.50 113 VAL A C 1
ATOM 858 O O . VAL A 1 113 ? -6.074 1.702 1.810 1.00 92.50 113 VAL A O 1
ATOM 861 N N . ILE A 1 114 ? -3.891 1.783 2.364 1.00 93.69 114 ILE A N 1
ATOM 862 C CA . ILE A 1 114 ? -4.080 2.620 3.548 1.00 93.69 114 ILE A CA 1
ATOM 863 C C . ILE A 1 114 ? -4.285 4.059 3.078 1.00 93.69 114 ILE A C 1
ATOM 865 O O . ILE A 1 114 ? -3.384 4.710 2.565 1.00 93.69 114 ILE A O 1
ATOM 869 N N . THR A 1 115 ? -5.490 4.579 3.266 1.00 92.69 115 THR A N 1
ATOM 870 C CA . THR A 1 115 ? -5.881 5.918 2.795 1.00 92.69 115 THR A CA 1
ATOM 871 C C . THR A 1 115 ? -5.832 7.000 3.864 1.00 92.69 115 THR A C 1
ATOM 873 O O . THR A 1 115 ? -5.811 8.180 3.524 1.00 92.69 115 THR A O 1
ATOM 876 N N . ALA A 1 116 ? -5.856 6.627 5.143 1.00 92.81 116 ALA A N 1
ATOM 877 C CA . ALA A 1 116 ? -5.631 7.554 6.244 1.00 92.81 116 ALA A CA 1
ATOM 878 C C . ALA A 1 116 ? -5.149 6.809 7.489 1.00 92.81 116 ALA A C 1
ATOM 880 O O . ALA A 1 116 ? -5.594 5.693 7.766 1.00 92.81 116 ALA A O 1
ATOM 881 N N . VAL A 1 117 ? -4.292 7.469 8.269 1.00 95.12 117 VAL A N 1
ATOM 882 C CA . VAL A 1 117 ? -3.804 6.976 9.561 1.00 95.12 117 VAL A CA 1
ATOM 883 C C . VAL A 1 117 ? -4.131 8.003 10.640 1.00 95.12 117 VAL A C 1
ATOM 885 O O . VAL A 1 117 ? -3.713 9.157 10.576 1.00 95.12 117 VAL A O 1
ATOM 888 N N . THR A 1 118 ? -4.900 7.595 11.648 1.00 94.50 118 THR A N 1
ATOM 889 C CA . THR A 1 118 ? -5.294 8.445 12.778 1.00 94.50 118 THR A CA 1
ATOM 890 C C . THR A 1 118 ? -4.769 7.864 14.081 1.00 94.50 118 THR A C 1
ATOM 892 O O . THR A 1 118 ? -5.011 6.704 14.396 1.00 94.50 118 THR A O 1
ATOM 895 N N . PHE A 1 119 ? -4.101 8.693 14.877 1.00 95.12 119 PHE A N 1
ATOM 896 C CA . PHE A 1 119 ? -3.538 8.296 16.165 1.00 95.12 119 PHE A CA 1
ATOM 897 C C . PHE A 1 119 ? -4.460 8.731 17.298 1.00 95.12 119 PHE A C 1
ATOM 899 O O . PHE A 1 119 ? -4.848 9.898 17.385 1.00 95.12 119 PHE A O 1
ATOM 906 N N . LYS A 1 120 ? -4.785 7.785 18.170 1.00 94.19 120 LYS A N 1
ATOM 907 C CA . LYS A 1 120 ? -5.434 7.989 19.463 1.00 94.19 120 LYS A CA 1
ATOM 908 C C . LYS A 1 120 ? -4.436 7.676 20.587 1.00 94.19 120 LYS A C 1
ATOM 910 O O . LYS A 1 120 ? -3.389 7.095 20.314 1.00 94.19 120 LYS A O 1
ATOM 915 N N . PRO A 1 121 ? -4.737 8.037 21.848 1.00 91.62 121 PRO A N 1
ATOM 916 C CA . PRO A 1 121 ? -3.827 7.784 22.969 1.00 91.62 121 PRO A CA 1
ATOM 917 C C . PRO A 1 121 ? -3.419 6.311 23.142 1.00 91.62 121 PRO A C 1
ATOM 919 O O . PRO A 1 121 ? -2.308 6.031 23.583 1.00 91.62 121 PRO A O 1
ATOM 922 N N . ASP A 1 122 ? -4.309 5.383 22.792 1.00 93.75 122 ASP A N 1
ATOM 923 C CA . ASP A 1 122 ? -4.190 3.937 23.005 1.00 93.75 122 ASP A CA 1
ATOM 924 C C . ASP A 1 122 ? -4.259 3.108 21.714 1.00 93.75 122 ASP A C 1
ATOM 926 O O . ASP A 1 122 ? -4.176 1.881 21.752 1.00 93.75 122 ASP A O 1
ATOM 930 N N . SER A 1 123 ? -4.461 3.749 20.564 1.00 94.69 123 SER A N 1
ATOM 931 C CA . SER A 1 123 ? -4.755 3.036 19.326 1.00 94.69 123 SER A CA 1
ATOM 932 C C . SER A 1 123 ? -4.327 3.793 18.075 1.00 94.69 123 SER A C 1
ATOM 934 O O . SER A 1 123 ? -4.350 5.022 18.017 1.00 94.69 123 SER A O 1
ATOM 936 N N . ILE A 1 124 ? -3.968 3.037 17.043 1.00 95.69 124 ILE A N 1
ATOM 937 C CA . ILE A 1 124 ? -3.721 3.529 15.688 1.00 95.69 124 ILE A CA 1
ATOM 938 C C . ILE A 1 124 ? -4.880 3.050 14.817 1.00 95.69 124 ILE A C 1
ATOM 940 O O . ILE A 1 124 ? -5.173 1.860 14.748 1.00 95.69 124 ILE A O 1
ATOM 944 N N . ILE A 1 125 ? -5.566 3.979 14.165 1.00 95.38 125 ILE A N 1
ATOM 945 C CA . ILE A 1 125 ? -6.705 3.701 13.294 1.00 95.38 125 ILE A CA 1
ATOM 946 C C . ILE A 1 125 ? -6.255 3.864 11.851 1.00 95.38 125 ILE A C 1
ATOM 948 O O . ILE A 1 125 ? -5.813 4.944 11.464 1.00 95.38 125 ILE A O 1
ATOM 952 N N . LEU A 1 126 ? -6.417 2.809 11.062 1.00 94.94 126 LEU A N 1
ATOM 953 C CA . LEU A 1 126 ? -6.097 2.772 9.643 1.00 94.94 126 LEU A CA 1
ATOM 954 C C . LEU A 1 126 ? -7.392 2.654 8.838 1.00 94.94 126 LEU A C 1
ATOM 956 O O . LEU A 1 126 ? -8.183 1.728 9.043 1.00 94.94 126 LEU A O 1
ATOM 960 N N . ASP A 1 127 ? -7.604 3.595 7.926 1.00 94.06 127 ASP A N 1
ATOM 961 C CA . ASP A 1 127 ? -8.716 3.567 6.980 1.00 94.06 127 ASP A CA 1
ATOM 962 C C . ASP A 1 127 ? -8.250 2.957 5.663 1.00 94.06 127 ASP A C 1
ATOM 964 O O . ASP A 1 127 ? -7.385 3.510 4.979 1.00 94.06 127 ASP A O 1
ATOM 968 N N . LEU A 1 128 ? -8.846 1.828 5.296 1.00 93.06 128 LEU A N 1
ATOM 969 C CA . LEU A 1 128 ? -8.519 1.082 4.089 1.00 93.06 128 LEU A CA 1
ATOM 970 C C . LEU A 1 128 ? -9.501 1.444 2.978 1.00 93.06 128 LEU A C 1
ATOM 972 O O . LEU A 1 128 ? -10.705 1.531 3.230 1.00 93.06 128 LEU A O 1
ATOM 976 N N . ASN A 1 129 ? -9.001 1.646 1.759 1.00 91.06 129 ASN A N 1
ATOM 977 C CA . ASN A 1 129 ? -9.812 1.925 0.565 1.00 91.06 129 ASN A CA 1
ATOM 978 C C . ASN A 1 129 ? -10.827 3.074 0.763 1.00 91.06 129 ASN A C 1
ATOM 980 O O . ASN A 1 129 ? -11.994 2.974 0.394 1.00 91.06 129 ASN A O 1
ATOM 984 N N . GLY A 1 130 ? -10.392 4.177 1.379 1.00 87.69 130 GLY A N 1
ATOM 985 C CA . GLY A 1 130 ? -11.216 5.362 1.645 1.00 87.69 130 GLY A CA 1
ATOM 986 C C . GLY A 1 130 ? -11.932 5.343 2.998 1.00 87.69 130 GLY A C 1
ATOM 987 O O . GLY A 1 130 ? -12.537 6.348 3.375 1.00 87.69 130 GLY A O 1
ATOM 988 N N . GLY A 1 131 ? -11.819 4.240 3.741 1.00 89.19 131 GLY A N 1
ATOM 989 C CA . GLY A 1 131 ? -12.423 4.053 5.052 1.00 89.19 131 GLY A CA 1
ATOM 990 C C . GLY A 1 131 ? -13.908 3.664 4.999 1.00 89.19 131 GLY A C 1
ATOM 991 O O . GLY A 1 131 ? -14.526 3.623 3.936 1.00 89.19 131 GLY A O 1
ATOM 992 N N . PRO A 1 132 ? -14.509 3.375 6.166 1.00 87.56 132 PRO A N 1
ATOM 993 C CA . PRO A 1 132 ? -15.871 2.845 6.269 1.00 87.56 132 PRO A CA 1
ATOM 994 C C . PRO A 1 132 ? -16.969 3.899 6.074 1.00 87.56 132 PRO A C 1
ATOM 996 O O . PRO A 1 132 ? -18.137 3.551 5.918 1.00 87.56 132 PRO A O 1
ATOM 999 N N . TYR A 1 133 ? -16.629 5.189 6.126 1.00 84.94 133 TYR A N 1
ATOM 1000 C CA . TYR A 1 133 ? -17.595 6.284 6.051 1.00 84.94 133 TYR A CA 1
ATOM 1001 C C . TYR A 1 133 ? -17.198 7.278 4.970 1.00 84.94 133 TYR A C 1
ATOM 1003 O O . TYR A 1 133 ? -16.031 7.652 4.857 1.00 84.94 133 TYR A O 1
ATOM 1011 N N . ALA A 1 134 ? -18.182 7.747 4.201 1.00 79.75 134 ALA A N 1
ATOM 1012 C CA . ALA A 1 134 ? -17.931 8.719 3.149 1.00 79.75 134 ALA A CA 1
ATOM 1013 C C . ALA A 1 134 ? -17.550 10.055 3.791 1.00 79.75 134 ALA A C 1
ATOM 1015 O O . ALA A 1 134 ? -18.213 10.526 4.719 1.00 79.75 134 ALA A O 1
ATOM 1016 N N . LYS A 1 135 ? -16.475 10.679 3.301 1.00 77.38 135 LYS A N 1
ATOM 1017 C CA . LYS A 1 135 ? -16.066 12.001 3.783 1.00 77.38 135 LYS A CA 1
ATOM 1018 C C . LYS A 1 135 ? -17.163 13.011 3.436 1.00 77.38 135 LYS A C 1
ATOM 1020 O O . LYS A 1 135 ? -17.528 13.164 2.272 1.00 77.38 135 LYS A O 1
ATOM 1025 N N . HIS A 1 136 ? -17.682 13.703 4.447 1.00 76.44 136 HIS A N 1
ATOM 1026 C CA . HIS A 1 136 ? -18.733 14.701 4.264 1.00 76.44 136 HIS A CA 1
ATOM 1027 C C . HIS A 1 136 ? -18.212 15.892 3.442 1.00 76.44 136 HIS A C 1
ATOM 1029 O O . HIS A 1 136 ? -17.245 16.550 3.830 1.00 76.44 136 HIS A O 1
ATOM 1035 N N . ARG A 1 137 ? -18.868 16.191 2.313 1.00 79.56 137 ARG A N 1
ATOM 1036 C CA . ARG A 1 137 ? -18.592 17.359 1.463 1.00 79.56 137 ARG A CA 1
ATOM 1037 C C . ARG A 1 137 ? -19.857 18.203 1.366 1.00 79.56 137 ARG A C 1
ATOM 1039 O O . ARG A 1 137 ? -20.834 17.773 0.767 1.00 79.56 137 ARG A O 1
ATOM 1046 N N . PHE A 1 138 ? -19.833 19.419 1.910 1.00 81.19 138 PHE A N 1
ATOM 1047 C CA . PHE A 1 138 ? -21.029 20.272 1.967 1.00 81.19 138 PHE A CA 1
ATOM 1048 C C . PHE A 1 138 ? -21.618 20.579 0.577 1.00 81.19 138 PHE A C 1
ATOM 1050 O O . PHE A 1 138 ? -22.833 20.579 0.413 1.00 81.19 138 PHE A O 1
ATOM 1057 N N . LEU A 1 139 ? -20.763 20.768 -0.439 1.00 81.81 139 LEU A N 1
ATOM 1058 C CA . LEU A 1 139 ? -21.187 21.027 -1.822 1.00 81.81 139 LEU A CA 1
ATOM 1059 C C . LEU A 1 139 ? -21.959 19.859 -2.449 1.00 81.81 139 LEU A C 1
ATOM 1061 O O . LEU A 1 139 ? -22.695 20.075 -3.403 1.00 81.81 139 LEU A O 1
ATOM 1065 N N . SER A 1 140 ? -21.834 18.642 -1.910 1.00 78.44 140 SER A N 1
ATOM 1066 C CA . SER A 1 140 ? -22.580 17.475 -2.393 1.00 78.44 140 SER A CA 1
ATOM 1067 C C . SER A 1 140 ? -24.065 17.517 -2.026 1.00 78.44 140 SER A C 1
ATOM 1069 O O . SER A 1 140 ? -24.844 16.760 -2.592 1.00 78.44 140 SER A O 1
ATOM 1071 N N . HIS A 1 141 ? -24.465 18.417 -1.123 1.00 80.69 141 HIS A N 1
ATOM 1072 C CA . HIS A 1 141 ? -25.866 18.686 -0.794 1.00 80.69 141 HIS A CA 1
ATOM 1073 C C . HIS A 1 141 ? -26.427 19.921 -1.516 1.00 80.69 141 HIS A C 1
ATOM 1075 O O . HIS A 1 141 ? -27.582 20.278 -1.298 1.00 80.69 141 HIS A O 1
ATOM 1081 N N . VAL A 1 142 ? -25.628 20.590 -2.355 1.00 83.38 142 VAL A N 1
ATOM 1082 C CA . VAL A 1 142 ? -26.046 21.790 -3.085 1.00 83.38 142 VAL A CA 1
ATOM 1083 C C . VAL A 1 142 ? -26.395 21.411 -4.523 1.00 83.38 142 VAL A C 1
ATOM 1085 O O . VAL A 1 142 ? -25.558 20.907 -5.274 1.00 83.38 142 VAL A O 1
ATOM 1088 N N . SER A 1 143 ? -27.636 21.683 -4.913 1.00 84.19 143 SER A N 1
ATOM 1089 C CA . SER A 1 143 ? -28.127 21.569 -6.287 1.00 84.19 143 SER A CA 1
ATOM 1090 C C . SER A 1 143 ? -28.491 22.949 -6.827 1.00 84.19 143 SER A C 1
ATOM 1092 O O . SER A 1 143 ? -29.065 23.769 -6.110 1.00 84.19 143 SER A O 1
ATOM 1094 N N . PHE A 1 144 ? -28.182 23.203 -8.095 1.00 86.19 144 PHE A N 1
ATOM 1095 C CA . PHE A 1 144 ? -28.590 24.414 -8.805 1.00 86.19 144 PHE A CA 1
ATOM 1096 C C . PHE A 1 144 ? -29.402 24.002 -10.034 1.00 86.19 144 PHE A C 1
ATOM 1098 O O . PHE A 1 144 ? -28.911 23.226 -10.849 1.00 86.19 144 PHE A O 1
ATOM 1105 N N . ASN A 1 145 ? -30.640 24.495 -10.160 1.00 86.69 145 ASN A N 1
ATOM 1106 C CA . ASN A 1 145 ? -31.578 24.106 -11.226 1.00 86.69 145 ASN A CA 1
ATOM 1107 C C . ASN A 1 145 ? -31.738 22.576 -11.378 1.00 86.69 145 ASN A C 1
ATOM 1109 O O . ASN A 1 145 ? -31.583 22.051 -12.477 1.00 86.69 145 ASN A O 1
ATOM 1113 N N . ASP A 1 146 ? -31.971 21.857 -10.272 1.00 82.38 146 ASP A N 1
ATOM 1114 C CA . ASP A 1 146 ? -32.094 20.383 -10.216 1.00 82.38 146 ASP A CA 1
ATOM 1115 C C . ASP A 1 146 ? -30.882 19.583 -10.739 1.00 82.38 146 ASP A C 1
ATOM 1117 O O . ASP A 1 146 ? -30.917 18.354 -10.800 1.00 82.38 146 ASP A O 1
ATOM 1121 N N . ALA A 1 147 ? -29.766 20.254 -11.040 1.00 82.31 147 ALA A N 1
ATOM 1122 C CA . ALA A 1 147 ? -28.494 19.625 -11.354 1.00 82.31 147 ALA A CA 1
ATOM 1123 C C . ALA A 1 147 ? -27.568 19.663 -10.123 1.00 82.31 147 ALA A C 1
ATOM 1125 O O . ALA A 1 147 ? -27.396 20.723 -9.503 1.00 82.31 147 ALA A O 1
ATOM 1126 N N . PRO A 1 148 ? -26.952 18.532 -9.734 1.00 80.19 148 PRO A N 1
ATOM 1127 C CA . PRO A 1 148 ? -25.984 18.522 -8.647 1.00 80.19 148 PRO A CA 1
ATOM 1128 C C . PRO A 1 148 ? -24.749 19.343 -9.039 1.00 80.19 148 PRO A C 1
ATOM 1130 O O . PRO A 1 148 ? -24.188 19.165 -10.120 1.00 80.19 148 PRO A O 1
ATOM 1133 N N . VAL A 1 149 ? -24.302 20.235 -8.148 1.00 80.44 149 VAL A N 1
ATOM 1134 C CA . VAL A 1 149 ? -23.132 21.104 -8.395 1.00 80.44 149 VAL A CA 1
ATOM 1135 C C . VAL A 1 149 ? -21.828 20.296 -8.422 1.00 80.44 149 VAL A C 1
ATOM 1137 O O . VAL A 1 149 ? -20.850 20.689 -9.055 1.00 80.44 149 VAL A O 1
ATOM 1140 N N . THR A 1 150 ? -21.803 19.141 -7.754 1.00 78.00 150 THR A N 1
ATOM 1141 C CA . THR A 1 150 ? -20.658 18.227 -7.740 1.00 78.00 150 THR A CA 1
ATOM 1142 C C . THR A 1 150 ? -21.073 16.841 -8.197 1.00 78.00 150 THR A C 1
ATOM 1144 O O . THR A 1 150 ? -22.156 16.385 -7.837 1.00 78.00 150 THR A O 1
ATOM 1147 N N . ALA A 1 151 ? -20.176 16.132 -8.887 1.00 73.44 151 ALA A N 1
ATOM 1148 C CA . ALA A 1 151 ? -20.335 14.699 -9.110 1.00 73.44 151 ALA A CA 1
ATOM 1149 C C . ALA A 1 151 ? -20.606 13.972 -7.778 1.00 73.44 151 ALA A C 1
ATOM 1151 O O . ALA A 1 151 ? -20.021 14.325 -6.746 1.00 73.44 151 ALA A O 1
ATOM 1152 N N . GLN A 1 152 ? -21.504 12.983 -7.819 1.00 68.31 152 GLN A N 1
ATOM 1153 C CA . GLN A 1 152 ? -21.864 12.142 -6.678 1.00 68.31 152 GLN A CA 1
ATOM 1154 C C . GLN A 1 152 ? -20.587 11.641 -5.988 1.00 68.31 152 GLN A C 1
ATOM 1156 O O . GLN A 1 152 ? -19.687 11.116 -6.649 1.00 68.31 152 GLN A O 1
ATOM 1161 N N . ALA A 1 153 ? -20.486 11.829 -4.670 1.00 66.94 153 ALA A N 1
ATOM 1162 C CA . ALA A 1 153 ? -19.338 11.328 -3.925 1.00 66.9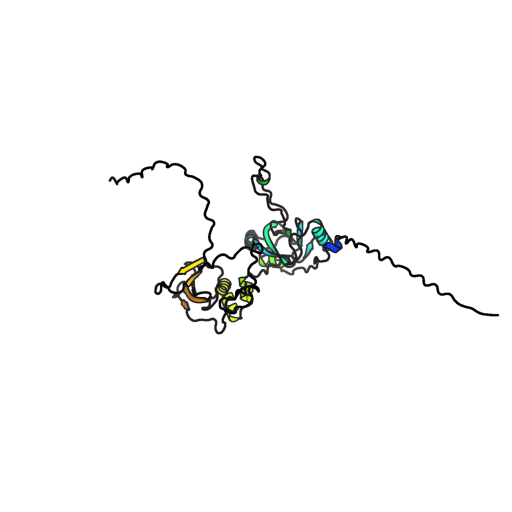4 153 ALA A CA 1
ATOM 1163 C C . ALA A 1 153 ? -19.272 9.793 -4.044 1.00 66.94 153 ALA A C 1
ATOM 1165 O O . ALA A 1 153 ? -20.323 9.143 -3.996 1.00 66.94 153 ALA A O 1
ATOM 1166 N N . PRO A 1 154 ? -18.071 9.205 -4.192 1.00 68.75 154 PRO A N 1
ATOM 1167 C CA . PRO A 1 154 ? -17.929 7.758 -4.201 1.00 68.75 154 PRO A CA 1
ATOM 1168 C C . PRO A 1 154 ? -18.482 7.185 -2.893 1.00 68.75 154 PRO A C 1
ATOM 1170 O O . PRO A 1 154 ? -18.252 7.735 -1.810 1.00 68.75 154 PRO A O 1
ATOM 1173 N N . ALA A 1 155 ? -19.248 6.099 -3.003 1.00 72.12 155 ALA A N 1
ATOM 1174 C CA . ALA A 1 155 ? -19.746 5.383 -1.838 1.00 72.12 155 ALA A CA 1
ATOM 1175 C C . ALA A 1 155 ? -18.560 4.887 -0.998 1.00 72.12 155 ALA A C 1
ATOM 1177 O O . ALA A 1 155 ? -17.533 4.487 -1.544 1.00 72.12 155 ALA A O 1
ATOM 1178 N N . ALA A 1 156 ? -18.694 4.918 0.329 1.00 79.38 156 ALA A N 1
ATOM 1179 C CA . ALA A 1 156 ? -17.671 4.372 1.211 1.00 79.38 156 ALA A CA 1
ATOM 1180 C C . ALA A 1 156 ? -17.729 2.848 1.186 1.00 79.38 156 ALA A C 1
ATOM 1182 O O . ALA A 1 156 ? -18.506 2.227 1.907 1.00 79.38 156 ALA A O 1
ATOM 1183 N N . THR A 1 157 ? -16.920 2.269 0.308 1.00 84.12 157 THR A N 1
ATOM 1184 C CA . THR A 1 157 ? -16.770 0.822 0.148 1.00 84.12 157 THR A CA 1
ATOM 1185 C C . THR A 1 157 ? -15.640 0.258 0.997 1.00 84.12 157 THR A C 1
ATOM 1187 O O . THR A 1 157 ? -15.442 -0.948 1.001 1.00 84.12 157 THR A O 1
ATOM 1190 N N . GLY A 1 158 ? -14.891 1.115 1.694 1.00 90.06 158 GLY A N 1
ATOM 1191 C CA . GLY A 1 158 ? -13.733 0.722 2.479 1.00 90.06 158 GLY A CA 1
ATOM 1192 C C . GLY A 1 158 ? -14.065 0.108 3.838 1.00 90.06 158 GLY A C 1
ATOM 1193 O O . GLY A 1 158 ? -15.221 -0.056 4.250 1.00 90.06 158 GLY A O 1
ATOM 1194 N N . SER A 1 159 ? -12.995 -0.180 4.573 1.00 92.75 159 SER A N 1
ATOM 1195 C CA . SER A 1 159 ? -13.035 -0.769 5.912 1.00 92.75 159 SER A CA 1
ATOM 1196 C C . SER A 1 159 ? -12.092 -0.022 6.857 1.00 92.75 159 SER A C 1
ATOM 1198 O O . SER A 1 159 ? -11.283 0.807 6.433 1.00 92.75 159 SER A O 1
ATOM 1200 N N . ARG A 1 160 ? -12.214 -0.272 8.163 1.00 93.94 160 ARG A N 1
ATOM 1201 C CA . ARG A 1 160 ? -11.329 0.316 9.179 1.00 93.94 160 ARG A CA 1
ATOM 1202 C C . ARG A 1 160 ? -10.656 -0.770 9.995 1.00 93.94 160 ARG A C 1
ATOM 1204 O O . ARG A 1 160 ? -11.328 -1.651 10.521 1.00 93.94 160 ARG A O 1
ATOM 1211 N N . VAL A 1 161 ? -9.352 -0.649 10.192 1.00 94.25 161 VAL A N 1
ATOM 1212 C CA . VAL A 1 161 ? -8.604 -1.499 11.118 1.00 94.25 161 VAL A CA 1
ATOM 1213 C C . VAL A 1 161 ? -8.096 -0.629 12.254 1.00 94.25 161 VAL A C 1
ATOM 1215 O O . VAL A 1 161 ? -7.485 0.409 12.032 1.00 94.25 161 VAL A O 1
ATOM 1218 N N . THR A 1 162 ? -8.393 -1.014 13.489 1.00 95.50 162 THR A N 1
ATOM 1219 C CA . THR A 1 162 ? -7.917 -0.320 14.688 1.00 95.50 162 THR A CA 1
ATOM 1220 C C . THR A 1 162 ? -6.907 -1.204 15.392 1.00 95.50 162 THR A C 1
ATOM 1222 O O . THR A 1 162 ? -7.277 -2.240 15.929 1.00 95.50 162 THR A O 1
ATOM 1225 N N . LEU A 1 163 ? -5.646 -0.794 15.408 1.00 94.88 163 LEU A N 1
ATOM 1226 C CA . LEU A 1 163 ? -4.596 -1.436 16.184 1.00 94.88 163 LEU A CA 1
ATOM 1227 C C . LEU A 1 163 ? -4.602 -0.851 17.602 1.00 94.88 163 LEU A C 1
ATOM 1229 O O . LEU A 1 163 ? -4.298 0.327 17.779 1.00 94.88 163 LEU A O 1
ATOM 1233 N N . SER A 1 164 ? -4.994 -1.637 18.604 1.00 94.81 164 SER A N 1
ATOM 1234 C CA . SER A 1 164 ? -5.075 -1.209 20.008 1.00 94.81 164 SER A CA 1
ATOM 1235 C C . SER A 1 164 ? -3.889 -1.713 20.826 1.00 94.81 164 SER A C 1
ATOM 1237 O O . SER A 1 164 ? -3.549 -2.895 20.742 1.00 94.81 164 SER A O 1
ATOM 1239 N N . PHE A 1 165 ? -3.329 -0.851 21.671 1.00 93.75 165 PHE A N 1
ATOM 1240 C CA . PHE A 1 165 ? -2.175 -1.135 22.522 1.00 93.75 165 PHE A CA 1
ATOM 1241 C C . PHE A 1 165 ? -2.558 -1.090 24.002 1.00 93.75 165 PHE A C 1
ATOM 1243 O O . PHE A 1 165 ? -3.309 -0.218 24.443 1.00 93.75 165 PHE A O 1
ATOM 1250 N N . GLU A 1 166 ? -2.013 -2.011 24.794 1.00 88.06 166 GLU A N 1
ATOM 1251 C CA . GLU A 1 166 ? -2.149 -1.959 26.249 1.00 88.06 166 GLU A CA 1
ATOM 1252 C C . GLU A 1 166 ? -1.193 -0.899 26.816 1.00 88.06 166 GLU A C 1
ATOM 1254 O O . GLU A 1 166 ? 0.016 -0.986 26.635 1.00 88.06 166 GLU A O 1
ATOM 1259 N N . GLY A 1 167 ? -1.725 0.119 27.499 1.00 84.19 167 GLY A N 1
ATOM 1260 C CA . GLY A 1 167 ? -0.907 1.149 28.161 1.00 84.19 167 GLY A CA 1
ATOM 1261 C C . GLY A 1 167 ? -0.547 2.376 27.310 1.00 84.19 167 GLY A C 1
ATOM 1262 O O . GLY A 1 167 ? 0.085 3.303 27.822 1.00 84.19 167 GLY A O 1
ATOM 1263 N N . GLY A 1 168 ? -1.011 2.439 26.060 1.00 88.81 168 GLY A N 1
ATOM 1264 C CA . GLY A 1 168 ? -0.781 3.561 25.144 1.00 88.81 168 GLY A CA 1
ATOM 1265 C C . GLY A 1 168 ? -0.013 3.146 23.893 1.00 88.81 168 GLY A C 1
ATOM 1266 O O . GLY A 1 168 ? 0.538 2.053 23.849 1.00 88.81 168 GLY A O 1
ATOM 1267 N N . VAL A 1 169 ? 0.019 4.008 22.873 1.00 91.94 169 VAL A N 1
ATOM 1268 C CA . VAL A 1 169 ? 0.808 3.738 21.658 1.00 91.94 169 VAL A CA 1
ATOM 1269 C C . VAL A 1 169 ? 2.307 3.879 21.976 1.00 91.94 169 VAL A C 1
ATOM 1271 O O . VAL A 1 169 ? 2.726 4.979 22.362 1.00 91.94 169 VAL A O 1
ATOM 1274 N N . PRO A 1 170 ? 3.106 2.805 21.840 1.00 93.88 170 PRO A N 1
ATOM 1275 C CA . PRO A 1 170 ? 4.539 2.858 22.092 1.00 93.88 170 PRO A CA 1
ATOM 1276 C C . PRO A 1 170 ? 5.304 3.518 20.936 1.00 93.88 170 PRO A C 1
ATOM 1278 O O . PRO A 1 170 ? 4.765 3.687 19.841 1.00 93.88 170 PRO A O 1
ATOM 1281 N N . GLU A 1 171 ? 6.560 3.895 21.171 1.00 92.38 171 GLU A N 1
ATOM 1282 C CA . GLU A 1 171 ? 7.481 4.353 20.126 1.00 92.38 171 GLU A CA 1
ATOM 1283 C C . GLU A 1 171 ? 7.837 3.165 19.226 1.00 92.38 171 GLU A C 1
ATOM 1285 O O . GLU A 1 171 ? 8.687 2.349 19.565 1.00 92.38 171 GLU A O 1
ATOM 1290 N N . ILE A 1 172 ? 7.139 3.047 18.098 1.00 92.81 172 ILE A N 1
ATOM 1291 C CA . ILE A 1 172 ? 7.286 1.945 17.141 1.00 92.81 172 ILE A CA 1
ATOM 1292 C C . ILE A 1 172 ? 7.518 2.475 15.735 1.00 92.81 172 ILE A C 1
ATOM 1294 O O . ILE A 1 172 ? 7.049 3.552 15.358 1.00 92.81 172 ILE A O 1
ATOM 1298 N N . SER A 1 173 ? 8.230 1.685 14.945 1.00 92.56 173 SER A N 1
ATOM 1299 C CA . SER A 1 173 ? 8.541 1.965 13.549 1.00 92.56 173 SER A CA 1
ATOM 1300 C C . SER A 1 173 ? 7.452 1.451 12.599 1.00 92.56 173 SER A C 1
ATOM 1302 O O . SER A 1 173 ? 6.640 0.588 12.937 1.00 92.56 173 SER A O 1
ATOM 1304 N N . ALA A 1 174 ? 7.427 1.969 11.366 1.00 92.06 174 ALA A N 1
ATOM 1305 C CA . ALA A 1 174 ? 6.469 1.524 10.351 1.00 92.06 174 ALA A CA 1
ATOM 1306 C C . ALA A 1 174 ? 6.572 0.018 10.028 1.00 92.06 174 ALA A C 1
ATOM 1308 O O . ALA A 1 174 ? 5.524 -0.622 9.953 1.00 92.06 174 ALA A O 1
ATOM 1309 N N . PRO A 1 175 ? 7.772 -0.586 9.889 1.00 91.75 175 PRO A N 1
ATOM 1310 C CA . PRO A 1 175 ? 7.902 -2.033 9.713 1.00 91.75 175 PRO A CA 1
ATOM 1311 C C . PRO A 1 175 ? 7.294 -2.842 10.865 1.00 91.75 175 PRO A C 1
ATOM 1313 O O . PRO A 1 175 ? 6.627 -3.842 10.621 1.00 91.75 175 PRO A O 1
ATOM 1316 N N . GLU A 1 176 ? 7.456 -2.390 12.110 1.00 92.19 176 GLU A N 1
ATOM 1317 C CA . GLU A 1 176 ? 6.868 -3.060 13.277 1.00 92.19 176 GLU A CA 1
ATOM 1318 C C . GLU A 1 176 ? 5.339 -2.960 13.278 1.00 92.19 176 GLU A C 1
ATOM 1320 O O . GLU A 1 176 ? 4.663 -3.943 13.573 1.00 92.19 176 GLU A O 1
ATOM 1325 N N . VAL A 1 177 ? 4.771 -1.812 12.886 1.00 93.25 177 VAL A N 1
ATOM 1326 C CA . VAL A 1 177 ? 3.314 -1.675 12.705 1.00 93.25 177 VAL A CA 1
ATOM 1327 C C . VAL A 1 177 ? 2.803 -2.616 11.614 1.00 93.25 177 VAL A C 1
ATOM 1329 O O . VAL A 1 177 ? 1.774 -3.261 11.808 1.00 93.25 177 VAL A O 1
ATOM 1332 N N . LYS A 1 178 ? 3.519 -2.735 10.489 1.00 92.50 178 LYS A N 1
ATOM 1333 C CA . LYS A 1 178 ? 3.170 -3.674 9.410 1.00 92.50 178 LYS A CA 1
ATOM 1334 C C . LYS A 1 178 ? 3.207 -5.122 9.906 1.00 92.50 178 LYS A C 1
ATOM 1336 O O . LYS A 1 178 ? 2.247 -5.850 9.687 1.00 92.50 178 LYS A O 1
ATOM 1341 N N . ALA A 1 179 ? 4.242 -5.504 10.655 1.00 91.62 179 ALA A N 1
ATOM 1342 C CA . ALA A 1 179 ? 4.347 -6.830 11.267 1.00 91.62 179 ALA A CA 1
ATOM 1343 C C . ALA A 1 179 ? 3.218 -7.106 12.277 1.00 91.62 179 ALA A C 1
ATOM 1345 O O . ALA A 1 179 ? 2.688 -8.210 12.337 1.00 91.62 179 ALA A O 1
ATOM 1346 N N . LEU A 1 180 ? 2.793 -6.101 13.052 1.00 92.56 180 LEU A N 1
ATOM 1347 C CA . LEU A 1 180 ? 1.636 -6.226 13.947 1.00 92.56 180 LEU A CA 1
ATOM 1348 C C . LEU A 1 180 ? 0.317 -6.415 13.185 1.00 92.56 180 LEU A C 1
ATOM 1350 O O . LEU A 1 180 ? -0.591 -7.061 13.700 1.00 92.56 180 LEU A O 1
ATOM 1354 N N . LEU A 1 181 ? 0.197 -5.836 11.990 1.00 92.19 181 LEU A N 1
ATOM 1355 C CA . LEU A 1 181 ? -0.991 -5.920 11.140 1.00 92.19 181 LEU A CA 1
ATOM 1356 C C . LEU A 1 181 ? -1.028 -7.180 10.264 1.00 92.19 181 LEU A C 1
ATOM 1358 O O . LEU A 1 181 ? -2.106 -7.493 9.759 1.00 92.19 181 LEU A O 1
ATOM 1362 N N . GLU A 1 182 ? 0.081 -7.918 10.153 1.00 90.69 182 GLU A N 1
ATOM 1363 C CA . GLU A 1 182 ? 0.250 -9.119 9.318 1.00 90.69 182 GLU A CA 1
ATOM 1364 C C . GLU A 1 182 ? -0.938 -10.101 9.373 1.00 90.69 182 GLU A C 1
ATOM 1366 O O . GLU A 1 182 ? -1.433 -10.478 8.317 1.00 90.69 182 GLU A O 1
ATOM 1371 N N . PRO A 1 183 ? -1.536 -10.452 10.536 1.00 89.31 183 PRO A N 1
ATOM 1372 C CA . PRO A 1 183 ? -2.663 -11.400 10.578 1.00 89.31 183 PRO A CA 1
ATOM 1373 C C . PRO A 1 183 ? -3.940 -10.943 9.848 1.00 89.31 183 PRO A C 1
ATOM 1375 O O . PRO A 1 183 ? -4.892 -11.720 9.677 1.00 89.31 183 PRO A O 1
ATOM 1378 N N . VAL A 1 184 ? -4.008 -9.658 9.505 1.00 90.12 184 VAL A N 1
ATOM 1379 C CA . VAL A 1 184 ? -5.136 -9.008 8.837 1.00 90.12 184 VAL A CA 1
ATOM 1380 C C . VAL A 1 184 ? -4.718 -8.498 7.460 1.00 90.12 184 VAL A C 1
ATOM 1382 O O . VAL A 1 184 ? -5.485 -8.666 6.512 1.00 90.12 184 VAL A O 1
ATOM 1385 N N . LEU A 1 185 ? -3.532 -7.897 7.351 1.00 90.75 185 LEU A N 1
ATOM 1386 C CA . LEU A 1 185 ? -3.022 -7.216 6.166 1.00 90.75 185 LEU A CA 1
ATOM 1387 C C . LEU A 1 185 ? -1.579 -7.624 5.890 1.00 90.75 185 LEU A C 1
ATOM 1389 O O . LEU A 1 185 ? -0.721 -7.468 6.752 1.00 90.75 185 LEU A O 1
ATOM 1393 N N . ASP A 1 186 ? -1.308 -8.035 4.662 1.00 89.25 186 ASP A N 1
ATOM 1394 C CA . ASP A 1 186 ? 0.031 -8.356 4.187 1.00 89.25 186 ASP A CA 1
ATOM 1395 C C . ASP A 1 186 ? 0.588 -7.216 3.342 1.00 89.25 186 ASP A C 1
ATOM 1397 O O . ASP A 1 186 ? 0.013 -6.836 2.324 1.00 89.25 186 ASP A O 1
ATOM 1401 N N . PHE A 1 187 ? 1.715 -6.662 3.778 1.00 87.06 187 PHE A N 1
ATOM 1402 C CA . PHE A 1 187 ? 2.413 -5.576 3.092 1.00 87.06 187 PHE A CA 1
ATOM 1403 C C . PHE A 1 187 ? 3.603 -6.071 2.267 1.00 87.06 187 PHE A C 1
ATOM 1405 O O . PHE A 1 187 ? 4.334 -5.260 1.707 1.00 87.06 187 PHE A O 1
ATOM 1412 N N . GLY A 1 188 ? 3.798 -7.386 2.144 1.00 79.69 188 GLY A N 1
ATOM 1413 C CA . GLY A 1 188 ? 4.801 -8.016 1.286 1.00 79.69 188 GLY A CA 1
ATOM 1414 C C . GLY A 1 188 ? 4.487 -7.904 -0.210 1.00 79.69 188 GLY A C 1
ATOM 1415 O O . GLY A 1 188 ? 4.789 -8.823 -0.974 1.00 79.69 188 GLY A O 1
ATOM 1416 N N . VAL A 1 189 ? 3.855 -6.807 -0.644 1.00 72.25 189 VAL A N 1
ATOM 1417 C CA . VAL A 1 189 ? 3.568 -6.539 -2.053 1.00 72.25 189 VAL A CA 1
ATOM 1418 C C . VAL A 1 189 ? 4.886 -6.277 -2.757 1.00 72.25 189 VAL A C 1
ATOM 1420 O O . VAL A 1 189 ? 5.402 -5.163 -2.740 1.00 72.25 189 VAL A O 1
ATOM 1423 N N . LYS A 1 190 ? 5.419 -7.310 -3.404 1.00 70.38 190 LYS A N 1
ATOM 1424 C CA . LYS A 1 190 ? 6.546 -7.130 -4.312 1.00 70.38 190 LYS A CA 1
ATOM 1425 C C . LYS A 1 190 ? 6.095 -6.255 -5.469 1.00 70.38 190 LYS A C 1
ATOM 1427 O O . LYS A 1 190 ? 5.057 -6.520 -6.090 1.00 70.38 190 LYS A O 1
ATOM 1432 N N . THR A 1 191 ? 6.872 -5.222 -5.768 1.00 71.00 191 THR A N 1
ATOM 1433 C CA . THR A 1 191 ? 6.676 -4.461 -7.005 1.00 71.00 191 THR A CA 1
ATOM 1434 C C . THR A 1 191 ? 6.840 -5.395 -8.210 1.00 71.00 191 THR A C 1
ATOM 1436 O O . THR A 1 191 ? 7.405 -6.489 -8.104 1.00 71.00 191 THR A O 1
ATOM 1439 N N . SER A 1 192 ? 6.314 -5.013 -9.378 1.00 73.50 192 SER A N 1
ATOM 1440 C CA . SER A 1 192 ? 6.439 -5.872 -10.572 1.00 73.50 192 SER A CA 1
ATOM 1441 C C . SER A 1 192 ? 7.911 -6.092 -10.938 1.00 73.50 192 SER A C 1
ATOM 1443 O O . SER A 1 192 ? 8.290 -7.141 -11.457 1.00 73.50 192 SER A O 1
ATOM 1445 N N . GLU A 1 193 ? 8.735 -5.099 -10.626 1.00 77.94 193 GLU A N 1
ATOM 1446 C CA . GLU A 1 193 ? 10.173 -5.055 -10.804 1.00 77.94 193 GLU A CA 1
ATOM 1447 C C . GLU A 1 193 ? 10.898 -5.969 -9.807 1.00 77.94 193 GLU A C 1
ATOM 1449 O O . GLU A 1 193 ? 11.729 -6.770 -10.230 1.00 77.94 193 GLU A O 1
ATOM 1454 N N . GLU A 1 194 ? 10.547 -5.931 -8.517 1.00 76.31 194 GLU A N 1
ATOM 1455 C CA . GLU A 1 194 ? 11.091 -6.841 -7.493 1.00 76.31 194 GLU A CA 1
ATOM 1456 C C . GLU A 1 194 ? 10.718 -8.300 -7.769 1.00 76.31 194 GLU A C 1
ATOM 1458 O O . GLU A 1 194 ? 11.569 -9.189 -7.726 1.00 76.31 194 GLU A O 1
ATOM 1463 N N . ALA A 1 195 ? 9.456 -8.555 -8.126 1.00 77.19 195 ALA A N 1
ATOM 1464 C CA . ALA A 1 195 ? 9.001 -9.889 -8.499 1.00 77.19 195 ALA A CA 1
ATOM 1465 C C . ALA A 1 195 ? 9.756 -10.417 -9.727 1.00 77.19 195 ALA A C 1
ATOM 1467 O O . ALA A 1 195 ? 10.056 -11.607 -9.806 1.00 77.19 195 ALA A O 1
ATOM 1468 N N . TYR A 1 196 ? 10.090 -9.538 -10.678 1.00 79.06 196 TYR A N 1
ATOM 1469 C CA . TYR A 1 196 ? 10.926 -9.894 -11.818 1.00 79.06 196 TYR A CA 1
ATOM 1470 C C . TYR A 1 196 ? 12.379 -10.146 -11.402 1.00 79.06 196 TYR A C 1
ATOM 1472 O O . TYR A 1 196 ? 12.949 -11.154 -11.819 1.00 79.06 196 TYR A O 1
ATOM 1480 N N . ALA A 1 197 ? 12.967 -9.299 -10.553 1.00 81.56 197 ALA A N 1
ATOM 1481 C CA . ALA A 1 197 ? 14.323 -9.482 -10.038 1.00 81.56 197 ALA A CA 1
ATOM 1482 C C . ALA A 1 197 ? 14.489 -10.849 -9.350 1.00 81.56 197 ALA A C 1
ATOM 1484 O O . ALA A 1 197 ? 15.475 -11.548 -9.586 1.00 81.56 197 ALA A O 1
ATOM 1485 N N . ASP A 1 198 ? 13.471 -11.304 -8.618 1.00 81.44 198 ASP A N 1
ATOM 1486 C CA . ASP A 1 198 ? 13.444 -12.623 -7.980 1.00 81.44 198 ASP A CA 1
ATOM 1487 C C . ASP A 1 198 ? 13.485 -13.811 -8.954 1.00 81.44 198 ASP A C 1
ATOM 1489 O O . ASP A 1 198 ? 13.866 -14.919 -8.563 1.00 81.44 198 ASP A O 1
ATOM 1493 N N . THR A 1 199 ? 13.149 -13.612 -10.228 1.00 84.12 199 THR A N 1
ATOM 1494 C CA . THR A 1 199 ? 13.255 -14.662 -11.257 1.00 84.12 199 THR A CA 1
ATOM 1495 C C . THR A 1 199 ? 14.654 -14.778 -11.860 1.00 84.12 199 THR A C 1
ATOM 1497 O O . THR A 1 199 ? 14.953 -15.768 -12.527 1.00 84.12 199 THR A O 1
ATOM 1500 N N . LEU A 1 200 ? 15.530 -13.795 -11.622 1.00 85.81 200 LEU A N 1
ATOM 1501 C CA . LEU A 1 200 ? 16.840 -13.720 -12.265 1.00 85.81 200 LEU A CA 1
ATOM 1502 C C . LEU A 1 200 ? 17.886 -14.640 -11.601 1.00 85.81 200 LEU A C 1
ATOM 1504 O O . LEU A 1 200 ? 17.724 -15.055 -10.446 1.00 85.81 200 LEU A O 1
ATOM 1508 N N . PRO A 1 201 ? 18.981 -14.977 -12.306 1.00 87.25 201 PRO A N 1
ATOM 1509 C CA . PRO A 1 201 ? 20.119 -15.673 -11.710 1.00 87.25 201 PRO A CA 1
ATOM 1510 C C . PRO A 1 201 ? 20.771 -14.861 -10.581 1.00 87.25 201 PRO A C 1
ATOM 1512 O O . PRO A 1 201 ? 20.781 -13.632 -10.626 1.00 87.25 201 PRO A O 1
ATOM 1515 N N . ALA A 1 202 ? 21.378 -15.555 -9.610 1.00 86.69 202 ALA A N 1
ATOM 1516 C CA . ALA A 1 202 ? 22.079 -14.955 -8.467 1.00 86.69 202 ALA A CA 1
ATOM 1517 C C . ALA A 1 202 ? 23.016 -13.773 -8.814 1.00 86.69 202 ALA A C 1
ATOM 1519 O O . ALA A 1 202 ? 22.850 -12.728 -8.197 1.00 86.69 202 ALA A O 1
ATOM 1520 N N . PRO A 1 203 ? 23.907 -13.841 -9.831 1.00 85.69 203 PRO A N 1
ATOM 1521 C CA . PRO A 1 203 ? 24.802 -12.715 -10.125 1.00 85.69 203 PRO A CA 1
ATOM 1522 C C . PRO A 1 203 ? 24.062 -11.429 -10.526 1.00 85.69 203 PRO A C 1
ATOM 1524 O O . PRO A 1 203 ? 24.488 -10.335 -10.171 1.00 85.69 203 PRO A O 1
ATOM 1527 N N . LEU A 1 204 ? 22.934 -11.541 -11.237 1.00 85.50 204 LEU A N 1
ATOM 1528 C CA . LEU A 1 204 ? 22.132 -10.375 -11.626 1.00 85.50 204 LEU A CA 1
ATOM 1529 C C . LEU A 1 204 ? 21.304 -9.855 -10.452 1.00 85.50 204 LEU A C 1
ATOM 1531 O O . LEU A 1 204 ? 21.114 -8.650 -10.332 1.00 85.50 204 LEU A O 1
ATOM 1535 N N . LYS A 1 205 ? 20.808 -10.755 -9.598 1.00 86.44 205 LYS A N 1
ATOM 1536 C CA . LYS A 1 205 ? 20.111 -10.382 -8.361 1.00 86.44 205 LYS A CA 1
ATOM 1537 C C . LYS A 1 205 ? 21.010 -9.569 -7.446 1.00 86.44 205 LYS A C 1
ATOM 1539 O O . LYS A 1 205 ? 20.572 -8.536 -6.956 1.00 86.44 205 LYS A O 1
ATOM 1544 N N . ASP A 1 206 ? 22.253 -10.007 -7.269 1.00 88.25 206 ASP A N 1
ATOM 1545 C CA . ASP A 1 206 ? 23.230 -9.320 -6.427 1.00 88.25 206 ASP A CA 1
ATOM 1546 C C . ASP A 1 206 ? 23.570 -7.934 -6.997 1.00 88.25 206 ASP A C 1
ATOM 1548 O O . ASP A 1 206 ? 23.600 -6.961 -6.248 1.00 88.25 206 ASP A O 1
ATOM 1552 N N . ALA A 1 207 ? 23.724 -7.812 -8.322 1.00 87.25 207 ALA A N 1
ATOM 1553 C CA . ALA A 1 207 ? 23.922 -6.520 -8.985 1.00 87.25 207 ALA A CA 1
ATOM 1554 C C . ALA A 1 207 ? 22.717 -5.575 -8.807 1.00 87.25 207 ALA A C 1
ATOM 1556 O O . ALA A 1 207 ? 22.886 -4.411 -8.453 1.00 87.25 207 ALA A O 1
ATOM 1557 N N . ILE A 1 208 ? 21.489 -6.081 -8.978 1.00 86.56 208 ILE A N 1
ATOM 1558 C CA . ILE A 1 208 ? 20.255 -5.306 -8.768 1.00 86.56 208 ILE A CA 1
ATOM 1559 C C . ILE A 1 208 ? 20.129 -4.865 -7.305 1.00 86.56 208 ILE A C 1
ATOM 1561 O O . ILE A 1 208 ? 19.816 -3.706 -7.046 1.00 86.56 208 ILE A O 1
ATOM 1565 N N . ALA A 1 209 ? 20.414 -5.757 -6.354 1.00 86.62 209 ALA A N 1
ATOM 1566 C CA . ALA A 1 209 ? 20.393 -5.452 -4.925 1.00 86.62 209 ALA A CA 1
ATOM 1567 C C . ALA A 1 209 ? 21.474 -4.432 -4.524 1.00 86.62 209 ALA A C 1
ATOM 1569 O O . ALA A 1 209 ? 21.259 -3.636 -3.612 1.00 86.62 209 ALA A O 1
ATOM 1570 N N . ALA A 1 210 ? 22.616 -4.426 -5.217 1.00 88.50 210 ALA A N 1
ATOM 1571 C CA . ALA A 1 210 ? 23.666 -3.421 -5.066 1.00 88.50 210 ALA A CA 1
ATOM 1572 C C . ALA A 1 210 ? 23.345 -2.084 -5.764 1.00 88.50 210 ALA A C 1
ATOM 1574 O O . ALA A 1 210 ? 24.099 -1.125 -5.604 1.00 88.50 210 ALA A O 1
ATOM 1575 N N . HIS A 1 211 ? 22.225 -1.993 -6.494 1.00 89.56 211 HIS A N 1
ATOM 1576 C CA . HIS A 1 211 ? 21.871 -0.860 -7.355 1.00 89.56 211 HIS A CA 1
ATOM 1577 C C . HIS A 1 211 ? 22.906 -0.588 -8.462 1.00 89.56 211 HIS A C 1
ATOM 1579 O O . HIS A 1 211 ? 23.105 0.558 -8.878 1.00 89.56 211 HIS A O 1
ATOM 1585 N N . ASP A 1 212 ? 23.547 -1.648 -8.956 1.00 88.56 212 ASP A N 1
ATOM 1586 C CA . ASP A 1 212 ? 24.534 -1.594 -10.027 1.00 88.56 212 ASP A CA 1
ATOM 1587 C C . ASP A 1 212 ? 23.925 -2.041 -11.361 1.00 88.56 212 ASP A C 1
ATOM 1589 O O . ASP A 1 212 ? 23.178 -3.018 -11.455 1.00 88.56 212 ASP A O 1
ATOM 1593 N N . VAL A 1 213 ? 24.252 -1.298 -12.420 1.00 90.00 213 VAL A N 1
ATOM 1594 C CA . VAL A 1 213 ? 23.785 -1.571 -13.782 1.00 90.00 213 VAL A CA 1
ATOM 1595 C C . VAL A 1 213 ? 24.932 -2.148 -14.587 1.00 90.00 213 VAL A C 1
ATOM 1597 O O . VAL A 1 213 ? 25.936 -1.475 -14.803 1.00 90.00 213 VAL A O 1
ATOM 1600 N N . LEU A 1 214 ? 24.741 -3.371 -15.069 1.00 89.75 214 LEU A N 1
ATOM 1601 C CA . LEU A 1 214 ? 25.701 -4.053 -15.925 1.00 89.75 214 LEU A CA 1
ATOM 1602 C C . LEU A 1 214 ? 25.372 -3.796 -17.398 1.00 89.75 214 LEU A C 1
ATOM 1604 O O . LEU A 1 214 ? 24.203 -3.770 -17.807 1.00 89.75 214 LEU A O 1
ATOM 1608 N N . VAL A 1 215 ? 26.410 -3.646 -18.217 1.00 89.94 215 VAL A N 1
ATOM 1609 C CA . VAL A 1 215 ? 26.256 -3.551 -19.674 1.00 89.94 215 VAL A CA 1
ATOM 1610 C C . VAL A 1 215 ? 25.672 -4.861 -20.201 1.00 89.94 215 VAL A C 1
ATOM 1612 O O . VAL A 1 215 ? 26.134 -5.939 -19.836 1.00 89.94 215 VAL A O 1
ATOM 1615 N N . GLY A 1 216 ? 24.657 -4.752 -21.060 1.00 86.12 216 GLY A N 1
ATOM 1616 C CA . GLY A 1 216 ? 23.864 -5.844 -21.624 1.00 86.12 216 GLY A CA 1
ATOM 1617 C C . GLY A 1 216 ? 22.496 -6.053 -20.956 1.00 86.12 216 GLY A C 1
ATOM 1618 O O . GLY A 1 216 ? 21.682 -6.817 -21.487 1.00 86.12 216 GLY A O 1
ATOM 1619 N N . MET A 1 217 ? 22.225 -5.403 -19.812 1.00 90.00 217 MET A N 1
ATOM 1620 C CA . MET A 1 217 ? 20.961 -5.558 -19.075 1.00 90.00 217 MET A CA 1
ATOM 1621 C C . MET A 1 217 ? 19.778 -5.067 -19.912 1.00 90.00 217 MET A C 1
ATOM 1623 O O . MET A 1 217 ? 19.920 -4.141 -20.707 1.00 90.00 217 MET A O 1
ATOM 1627 N N . ASN A 1 218 ? 18.593 -5.651 -19.716 1.00 89.75 218 ASN A N 1
ATOM 1628 C CA . ASN A 1 218 ? 17.383 -5.136 -20.362 1.00 89.75 218 ASN A CA 1
ATOM 1629 C C . ASN A 1 218 ? 16.800 -3.946 -19.587 1.00 89.75 218 ASN A C 1
ATOM 1631 O O . ASN A 1 218 ? 17.010 -3.842 -18.377 1.00 89.75 218 ASN A O 1
ATOM 1635 N N . HIS A 1 219 ? 15.963 -3.115 -20.221 1.00 90.25 219 HIS A N 1
ATOM 1636 C CA . HIS A 1 219 ? 15.293 -1.988 -19.545 1.00 90.25 219 HIS A CA 1
ATOM 1637 C C . HIS A 1 219 ? 14.629 -2.371 -18.217 1.00 90.25 219 HIS A C 1
ATOM 1639 O O . HIS A 1 219 ? 14.751 -1.655 -17.230 1.00 90.25 219 HIS A O 1
ATOM 1645 N N . ARG A 1 220 ? 13.946 -3.523 -18.167 1.00 87.56 220 ARG A N 1
ATOM 1646 C CA . ARG A 1 220 ? 13.291 -4.010 -16.940 1.00 87.56 220 ARG A CA 1
ATOM 1647 C C . ARG A 1 220 ? 14.276 -4.300 -15.809 1.00 87.56 220 ARG A C 1
ATOM 1649 O O . ARG A 1 220 ? 13.937 -4.077 -14.656 1.00 87.56 220 ARG A O 1
ATOM 1656 N N . MET A 1 221 ? 15.476 -4.783 -16.130 1.00 88.62 221 MET A N 1
ATOM 1657 C CA . MET A 1 221 ? 16.524 -5.031 -15.135 1.00 88.62 221 MET A CA 1
ATOM 1658 C C . MET A 1 221 ? 17.076 -3.715 -14.596 1.00 88.62 221 MET A C 1
ATOM 1660 O O . MET A 1 221 ? 17.244 -3.580 -13.391 1.00 88.62 221 MET A O 1
ATOM 1664 N N . VAL A 1 222 ? 17.272 -2.724 -15.470 1.00 90.69 222 VAL A N 1
ATOM 1665 C CA . VAL A 1 222 ? 17.720 -1.387 -15.053 1.00 90.69 222 VAL A CA 1
ATOM 1666 C C . VAL A 1 222 ? 16.667 -0.692 -14.193 1.00 90.69 222 VAL A C 1
ATOM 1668 O O . VAL A 1 222 ? 17.010 -0.105 -13.173 1.00 90.69 222 VAL A O 1
ATOM 1671 N N . LEU A 1 223 ? 15.383 -0.816 -14.543 1.00 90.50 223 LEU A N 1
ATOM 1672 C CA . LEU A 1 223 ? 14.281 -0.322 -13.711 1.00 90.50 223 LEU A CA 1
ATOM 1673 C C . LEU A 1 223 ? 14.224 -1.029 -12.352 1.00 90.50 223 LEU A C 1
ATOM 1675 O O . LEU A 1 223 ? 13.962 -0.374 -11.353 1.00 90.50 223 LEU A O 1
ATOM 1679 N N . ALA A 1 224 ? 14.492 -2.335 -12.294 1.00 86.94 224 ALA A N 1
ATOM 1680 C CA . ALA A 1 224 ? 14.562 -3.052 -11.024 1.00 86.94 224 ALA A CA 1
ATOM 1681 C C . ALA A 1 224 ? 15.766 -2.618 -10.168 1.00 86.94 224 ALA A C 1
ATOM 1683 O O . ALA A 1 224 ? 15.646 -2.558 -8.950 1.00 86.94 224 ALA A O 1
ATOM 1684 N N . ALA A 1 225 ? 16.902 -2.285 -10.791 1.00 88.56 225 ALA A N 1
ATOM 1685 C CA . ALA A 1 225 ? 18.109 -1.842 -10.091 1.00 88.56 225 ALA A CA 1
ATOM 1686 C C . ALA A 1 225 ? 18.032 -0.383 -9.611 1.00 88.56 225 ALA A C 1
ATOM 1688 O O . ALA A 1 225 ? 18.356 -0.096 -8.464 1.00 88.56 225 ALA A O 1
ATOM 1689 N N . LEU A 1 226 ? 17.624 0.551 -10.476 1.00 88.75 226 LEU A N 1
ATOM 1690 C CA . LEU A 1 226 ? 17.699 1.998 -10.221 1.00 88.75 226 LEU A CA 1
ATOM 1691 C C . LEU A 1 226 ? 16.336 2.699 -10.151 1.00 88.75 226 LEU A C 1
ATOM 1693 O O . LEU A 1 226 ? 16.271 3.881 -9.813 1.00 88.75 226 LEU A O 1
ATOM 1697 N N . GLY A 1 227 ? 15.242 2.011 -10.474 1.00 87.81 227 GLY A N 1
ATOM 1698 C CA . GLY A 1 227 ? 13.917 2.615 -10.572 1.00 87.81 227 GLY A CA 1
ATOM 1699 C C . GLY A 1 227 ? 13.727 3.454 -11.838 1.00 87.81 227 GLY A C 1
ATOM 1700 O O . GLY A 1 227 ? 14.440 3.314 -12.837 1.00 87.81 227 GLY A O 1
ATOM 1701 N N . SER A 1 228 ? 12.724 4.335 -11.801 1.00 88.62 228 SER A N 1
ATOM 1702 C CA . SER A 1 228 ? 12.410 5.231 -12.922 1.00 88.62 228 SER A CA 1
ATOM 1703 C C . SER A 1 228 ? 13.498 6.300 -13.100 1.00 88.62 228 SER A C 1
ATOM 1705 O O . SER A 1 228 ? 13.892 6.913 -12.107 1.00 88.62 228 SER A O 1
ATOM 1707 N N . PRO A 1 229 ? 13.971 6.557 -14.334 1.00 91.75 229 PRO A N 1
ATOM 1708 C CA . PRO A 1 229 ? 14.981 7.581 -14.585 1.00 91.75 229 PRO A CA 1
ATOM 1709 C C . PRO A 1 229 ? 14.430 8.993 -14.359 1.00 91.75 229 PRO A C 1
ATOM 1711 O O . PRO A 1 229 ? 13.243 9.245 -14.578 1.00 91.75 229 PRO A O 1
ATOM 1714 N N . GLU A 1 230 ? 15.301 9.930 -13.974 1.00 88.75 230 GLU A N 1
ATOM 1715 C CA . GLU A 1 230 ? 14.930 11.347 -13.831 1.00 88.75 230 GLU A CA 1
ATOM 1716 C C . GLU A 1 230 ? 14.733 12.003 -15.201 1.00 88.75 230 GLU A C 1
ATOM 1718 O O . GLU A 1 230 ? 13.813 12.796 -15.402 1.00 88.75 230 GLU A O 1
ATOM 1723 N N . SER A 1 231 ? 15.592 11.648 -16.160 1.00 88.50 231 SER A N 1
ATOM 1724 C CA . SER A 1 231 ? 15.508 12.120 -17.537 1.00 88.50 231 SER A CA 1
ATOM 1725 C C . SER A 1 231 ? 15.784 10.992 -18.521 1.00 88.50 231 SER A C 1
ATOM 1727 O O . SER A 1 231 ? 16.583 10.089 -18.267 1.00 88.50 231 SER A O 1
ATOM 1729 N N . LYS A 1 232 ? 15.103 11.058 -19.662 1.00 92.38 232 LYS A N 1
ATOM 1730 C CA . LYS A 1 232 ? 15.185 10.085 -20.745 1.00 92.38 232 LYS A CA 1
ATOM 1731 C C . LYS A 1 232 ? 15.320 10.823 -22.066 1.00 92.38 232 LYS A C 1
ATOM 1733 O O . LYS A 1 232 ? 14.411 11.544 -22.477 1.00 92.38 232 LYS A O 1
ATOM 1738 N N . VAL A 1 233 ? 16.446 10.614 -22.730 1.00 90.19 233 VAL A N 1
ATOM 1739 C CA . VAL A 1 233 ? 16.800 11.241 -24.003 1.00 90.19 233 VAL A CA 1
ATOM 1740 C C . VAL A 1 233 ? 16.819 10.166 -25.083 1.00 90.19 233 VAL A C 1
ATOM 1742 O O . VAL A 1 233 ? 17.165 9.018 -24.829 1.00 90.19 233 VAL A O 1
ATOM 1745 N N . ARG A 1 234 ? 16.388 10.510 -26.296 1.00 89.50 234 ARG A N 1
ATOM 1746 C CA . ARG A 1 234 ? 16.428 9.612 -27.456 1.00 89.50 234 ARG A CA 1
ATOM 1747 C C . ARG A 1 234 ? 17.094 10.335 -28.601 1.00 89.50 234 ARG A C 1
ATOM 1749 O O . ARG A 1 234 ? 16.485 11.249 -29.158 1.00 89.50 234 ARG A O 1
ATOM 1756 N N . GLU A 1 235 ? 18.287 9.901 -28.962 1.00 82.25 235 GLU A N 1
ATOM 1757 C CA . GLU A 1 235 ? 19.123 10.579 -29.947 1.00 82.25 235 GLU A CA 1
ATOM 1758 C C . GLU A 1 235 ? 19.632 9.598 -31.011 1.00 82.25 235 GLU A C 1
ATOM 1760 O O . GLU A 1 235 ? 19.570 8.375 -30.848 1.00 82.25 235 GLU A O 1
ATOM 1765 N N . HIS A 1 236 ? 20.053 10.150 -32.145 1.00 76.88 236 HIS A N 1
ATOM 1766 C CA . HIS A 1 236 ? 20.808 9.431 -33.169 1.00 76.88 236 HIS A CA 1
ATOM 1767 C C . HIS A 1 236 ? 22.297 9.591 -32.885 1.00 76.88 236 HIS A C 1
ATOM 1769 O O . HIS A 1 236 ? 22.697 10.543 -32.213 1.00 76.88 236 HIS A O 1
ATOM 1775 N N . ASP A 1 237 ? 23.129 8.668 -33.366 1.00 67.88 237 ASP A N 1
ATOM 1776 C CA . ASP A 1 237 ? 24.569 8.859 -33.214 1.00 67.88 237 ASP A CA 1
ATOM 1777 C C . ASP A 1 237 ? 24.983 10.124 -33.980 1.00 67.88 237 ASP A C 1
ATOM 1779 O O . ASP A 1 237 ? 24.624 10.264 -35.151 1.00 67.88 237 ASP A O 1
ATOM 1783 N N . PRO A 1 238 ? 25.710 11.071 -33.358 1.00 66.38 238 PRO A N 1
ATOM 1784 C CA . PRO A 1 238 ? 26.124 12.296 -34.038 1.00 66.38 238 PRO A CA 1
ATOM 1785 C C . PRO A 1 238 ? 26.993 12.022 -35.274 1.00 66.38 238 PRO A C 1
ATOM 1787 O O . PRO A 1 238 ? 27.094 12.884 -36.145 1.00 66.38 238 PRO A O 1
ATOM 1790 N N . ASN A 1 239 ? 27.602 10.834 -35.365 1.00 67.25 239 ASN A N 1
ATOM 1791 C CA . ASN A 1 239 ? 28.398 10.411 -36.516 1.00 67.25 239 ASN A CA 1
ATOM 1792 C C . ASN A 1 239 ? 27.596 9.633 -37.575 1.00 67.25 239 ASN A C 1
ATOM 1794 O O . ASN A 1 239 ? 28.106 9.437 -38.676 1.00 67.25 239 ASN A O 1
ATOM 1798 N N . ASP A 1 240 ? 26.370 9.199 -37.263 1.00 69.50 240 ASP A N 1
ATOM 1799 C CA . ASP A 1 240 ? 25.504 8.446 -38.175 1.00 69.50 240 ASP A CA 1
ATOM 1800 C C . ASP A 1 240 ? 24.016 8.804 -37.949 1.00 69.50 240 ASP A C 1
ATOM 1802 O O . ASP A 1 240 ? 23.314 8.148 -37.168 1.00 69.50 240 ASP A O 1
ATOM 1806 N N . PRO A 1 241 ? 23.515 9.863 -38.616 1.00 67.88 241 PRO A N 1
ATOM 1807 C CA . PRO A 1 241 ? 22.141 10.344 -38.459 1.00 67.88 241 PRO A CA 1
ATOM 1808 C C . PRO A 1 241 ? 21.069 9.334 -38.893 1.00 67.88 241 PRO A C 1
ATOM 1810 O O . PRO A 1 241 ? 19.940 9.409 -38.408 1.00 67.88 241 PRO A O 1
ATOM 1813 N N . ASP A 1 242 ? 21.411 8.397 -39.783 1.00 69.38 242 ASP A N 1
ATOM 1814 C CA . ASP A 1 242 ? 20.512 7.341 -40.271 1.00 69.38 242 ASP A CA 1
ATOM 1815 C C . ASP A 1 242 ? 20.628 6.044 -39.442 1.00 69.38 242 ASP A C 1
ATOM 1817 O O . ASP A 1 242 ? 19.871 5.090 -39.653 1.00 69.38 242 ASP A O 1
ATOM 1821 N N . GLY A 1 243 ? 21.545 6.012 -38.469 1.00 65.81 243 GLY A N 1
ATOM 1822 C CA . GLY A 1 243 ? 21.777 4.887 -37.572 1.00 65.81 243 GLY A CA 1
ATOM 1823 C C . GLY A 1 243 ? 20.640 4.631 -36.566 1.00 65.81 243 GLY A C 1
ATOM 1824 O O . GLY A 1 243 ? 19.737 5.464 -36.379 1.00 65.81 243 GLY A O 1
ATOM 1825 N N . PRO A 1 244 ? 20.660 3.466 -35.883 1.00 69.19 244 PRO A N 1
ATOM 1826 C CA . PRO A 1 244 ? 19.656 3.110 -34.889 1.00 69.19 244 PRO A CA 1
ATOM 1827 C C . PRO A 1 244 ? 19.627 4.134 -33.750 1.00 69.19 244 PRO A C 1
ATOM 1829 O O . PRO A 1 244 ? 20.652 4.549 -33.212 1.00 69.19 244 PRO A O 1
ATOM 1832 N N . ARG A 1 245 ? 18.413 4.537 -33.368 1.00 79.62 245 ARG A N 1
ATOM 1833 C CA . ARG A 1 245 ? 18.200 5.465 -32.254 1.00 79.62 245 ARG A CA 1
ATOM 1834 C C . ARG A 1 245 ? 18.614 4.794 -30.959 1.00 79.62 245 ARG A C 1
ATOM 1836 O O . ARG A 1 245 ? 18.107 3.715 -30.643 1.00 79.62 245 ARG A O 1
ATOM 1843 N N . PHE A 1 246 ? 19.459 5.465 -30.192 1.00 86.38 246 PHE A N 1
ATOM 1844 C CA . PHE A 1 246 ? 19.743 5.054 -28.831 1.00 86.38 246 PHE A CA 1
ATOM 1845 C C . PHE A 1 246 ? 18.905 5.869 -27.854 1.00 86.38 246 PHE A C 1
ATOM 1847 O O . PHE A 1 246 ? 18.463 6.990 -28.122 1.00 86.38 246 PHE A O 1
ATOM 1854 N N . GLU A 1 247 ? 18.660 5.265 -26.706 1.00 91.81 247 GLU A N 1
ATOM 1855 C CA . GLU A 1 247 ? 17.913 5.865 -25.617 1.00 91.81 247 GLU A CA 1
ATOM 1856 C C . GLU A 1 247 ? 18.860 6.003 -24.427 1.00 91.81 247 GLU A C 1
ATOM 1858 O O . GLU A 1 247 ? 19.417 5.016 -23.976 1.00 91.81 247 GLU A O 1
ATOM 1863 N N . GLU A 1 248 ? 19.102 7.216 -23.943 1.00 92.12 248 GLU A N 1
ATOM 1864 C CA . GLU A 1 248 ? 19.963 7.465 -22.787 1.00 92.12 248 GLU A CA 1
ATOM 1865 C C . GLU A 1 248 ? 19.107 7.829 -21.576 1.00 92.12 248 GLU A C 1
ATOM 1867 O O . GLU A 1 248 ? 18.272 8.737 -21.624 1.00 92.12 248 GLU A O 1
ATOM 1872 N N . TRP A 1 249 ? 19.279 7.082 -20.491 1.00 94.31 249 TRP A N 1
ATOM 1873 C CA . TRP A 1 249 ? 18.632 7.328 -19.210 1.00 94.31 249 TRP A CA 1
ATOM 1874 C C . TRP A 1 249 ? 19.629 7.960 -18.261 1.00 94.31 249 TRP A C 1
ATOM 1876 O O . TRP A 1 249 ? 20.741 7.461 -18.087 1.00 94.31 249 TRP A O 1
ATOM 1886 N N . ILE A 1 250 ? 19.208 9.050 -17.635 1.00 91.75 250 ILE A N 1
ATOM 1887 C CA . ILE A 1 250 ? 20.032 9.820 -16.716 1.00 91.75 250 ILE A CA 1
ATOM 1888 C C . ILE A 1 250 ? 19.451 9.649 -15.320 1.00 91.75 250 ILE A C 1
ATOM 1890 O O . ILE A 1 250 ? 18.273 9.932 -15.074 1.00 91.75 250 ILE A O 1
ATOM 1894 N N . TYR A 1 251 ? 20.303 9.178 -14.418 1.00 90.06 251 TYR A N 1
ATOM 1895 C CA . TYR A 1 251 ? 19.991 8.975 -13.015 1.00 90.06 251 TYR A CA 1
ATOM 1896 C C . TYR A 1 251 ? 20.843 9.902 -12.154 1.00 90.06 251 TYR A C 1
ATOM 1898 O O . TYR A 1 251 ? 22.074 9.828 -12.187 1.00 90.06 251 TYR A O 1
ATOM 1906 N N . GLY A 1 252 ? 20.174 10.725 -11.348 1.00 86.50 252 GLY A N 1
ATOM 1907 C CA . GLY A 1 252 ? 20.791 11.657 -10.414 1.00 86.50 252 GLY A CA 1
ATOM 1908 C C . GLY A 1 252 ? 21.172 13.002 -11.036 1.00 86.50 252 GLY A C 1
ATOM 1909 O O . GLY A 1 252 ? 21.245 13.177 -12.252 1.00 86.50 252 GLY A O 1
ATOM 1910 N N . HIS A 1 253 ? 21.478 13.954 -10.158 1.00 84.12 253 HIS A N 1
ATOM 1911 C CA . HIS A 1 253 ? 21.867 15.318 -10.499 1.00 84.12 253 HIS A CA 1
ATOM 1912 C C . HIS A 1 253 ? 23.057 15.768 -9.643 1.00 84.12 253 HIS A C 1
ATOM 1914 O O . HIS A 1 253 ? 23.233 15.330 -8.506 1.00 84.12 253 HIS A O 1
ATOM 1920 N N . VAL A 1 254 ? 23.876 16.680 -10.170 1.00 79.38 254 VAL A N 1
ATOM 1921 C CA . VAL A 1 254 ? 25.012 17.275 -9.442 1.00 79.38 254 VAL A CA 1
ATOM 1922 C C . VAL A 1 254 ? 24.481 17.996 -8.188 1.00 79.38 254 VAL A C 1
ATOM 1924 O O . VAL A 1 254 ? 23.541 18.782 -8.319 1.00 79.38 254 VAL A O 1
ATOM 1927 N N . PRO A 1 255 ? 25.035 17.772 -6.975 1.00 77.62 255 PRO A N 1
ATOM 1928 C CA . PRO A 1 255 ? 26.339 17.177 -6.658 1.00 77.62 255 PRO A CA 1
ATOM 1929 C C . PRO A 1 255 ? 26.366 15.650 -6.470 1.00 77.62 255 PRO A C 1
ATOM 1931 O O . PRO A 1 255 ? 27.422 15.118 -6.175 1.00 77.62 255 PRO A O 1
ATOM 1934 N N . GLN A 1 256 ? 25.264 14.916 -6.598 1.00 82.44 256 GLN A N 1
ATOM 1935 C CA . GLN A 1 256 ? 25.265 13.462 -6.385 1.00 82.44 256 GLN A CA 1
ATOM 1936 C C . GLN A 1 256 ? 25.945 12.708 -7.546 1.00 82.44 256 GLN A C 1
ATOM 1938 O O . GLN A 1 256 ? 26.239 13.285 -8.591 1.00 82.44 256 GLN A O 1
ATOM 1943 N N . THR A 1 257 ? 26.223 11.411 -7.357 1.00 85.50 257 THR A N 1
ATOM 1944 C CA . THR A 1 257 ? 26.793 10.565 -8.424 1.00 85.50 257 THR A CA 1
ATOM 1945 C C . THR A 1 257 ? 25.779 10.424 -9.553 1.00 85.50 257 THR A C 1
ATOM 1947 O O . THR A 1 257 ? 24.694 9.889 -9.329 1.00 85.50 257 THR A O 1
ATOM 1950 N N . VAL A 1 258 ? 26.143 10.884 -10.750 1.00 89.50 258 VAL A N 1
ATOM 1951 C CA . VAL A 1 258 ? 25.286 10.805 -11.939 1.00 89.50 258 VAL A CA 1
ATOM 1952 C C . VAL A 1 258 ? 25.630 9.541 -12.718 1.00 89.50 258 VAL A C 1
ATOM 1954 O O . VAL A 1 258 ? 26.806 9.250 -12.940 1.00 89.50 258 VAL A O 1
ATOM 1957 N N . ARG A 1 259 ? 24.614 8.786 -13.139 1.00 90.50 259 ARG A N 1
ATOM 1958 C CA . ARG A 1 259 ? 24.774 7.608 -14.000 1.00 90.50 259 ARG A CA 1
ATOM 1959 C C . ARG A 1 259 ? 24.052 7.839 -15.321 1.00 90.50 259 ARG A C 1
ATOM 1961 O O . ARG A 1 259 ? 22.869 8.175 -15.324 1.00 90.50 259 ARG A O 1
ATOM 1968 N N . PHE A 1 260 ? 24.757 7.630 -16.423 1.00 91.06 260 PHE A N 1
ATOM 1969 C CA . PHE A 1 260 ? 24.214 7.669 -17.776 1.00 91.06 260 PHE A CA 1
ATOM 1970 C C . PHE A 1 260 ? 24.160 6.246 -18.313 1.00 91.06 260 PHE A C 1
ATOM 1972 O O . PHE A 1 260 ? 25.190 5.581 -18.406 1.00 91.06 260 PHE A O 1
ATOM 1979 N N . VAL A 1 261 ? 22.967 5.771 -18.642 1.00 92.94 261 VAL A N 1
ATOM 1980 C CA . VAL A 1 261 ? 22.745 4.421 -19.161 1.00 92.94 261 VAL A CA 1
ATOM 1981 C C . VAL A 1 261 ? 22.241 4.545 -20.590 1.00 92.94 261 VAL A C 1
ATOM 1983 O O . VAL A 1 261 ? 21.110 4.971 -20.814 1.00 92.94 261 VAL A O 1
ATOM 1986 N N . ARG A 1 262 ? 23.084 4.195 -21.562 1.00 91.88 262 ARG A N 1
ATOM 1987 C CA . ARG A 1 262 ? 22.735 4.176 -22.984 1.00 91.88 262 ARG A CA 1
ATOM 1988 C C . ARG A 1 262 ? 22.185 2.804 -23.350 1.00 91.88 262 ARG A C 1
ATOM 1990 O O . ARG A 1 262 ? 22.825 1.780 -23.113 1.00 91.88 262 ARG A O 1
ATOM 1997 N N . PHE A 1 263 ? 21.016 2.808 -23.966 1.00 91.00 263 PHE A N 1
ATOM 1998 C CA . PHE A 1 263 ? 20.325 1.644 -24.489 1.00 91.00 263 PHE A CA 1
ATOM 1999 C C . PHE A 1 263 ? 20.356 1.651 -26.010 1.00 91.00 263 PHE A C 1
ATOM 2001 O O . PHE A 1 263 ? 20.092 2.672 -26.651 1.00 91.00 263 PHE A O 1
ATOM 2008 N N . GLU A 1 264 ? 20.601 0.480 -26.580 1.00 88.44 264 GLU A N 1
ATOM 2009 C CA . GLU A 1 264 ? 20.385 0.191 -27.988 1.00 88.44 264 GLU A CA 1
ATOM 2010 C C . GLU A 1 264 ? 19.311 -0.897 -28.096 1.00 88.44 264 GLU A C 1
ATOM 2012 O O . GLU A 1 264 ? 19.467 -2.023 -27.613 1.00 88.44 264 GLU A O 1
ATOM 2017 N N . GLY A 1 265 ? 18.160 -0.550 -28.677 1.00 85.19 265 GLY A N 1
ATOM 2018 C CA . GLY A 1 265 ? 16.997 -1.436 -28.649 1.00 85.19 265 GLY A CA 1
ATOM 2019 C C . GLY A 1 265 ? 16.505 -1.658 -27.217 1.00 85.19 265 GLY A C 1
ATOM 2020 O O . GLY A 1 265 ? 16.046 -0.710 -26.596 1.00 85.19 265 GLY A O 1
ATOM 2021 N N . ASP A 1 266 ? 16.565 -2.896 -26.710 1.00 85.88 266 ASP A N 1
ATOM 2022 C CA . ASP A 1 266 ? 16.151 -3.253 -25.337 1.00 85.88 266 ASP A CA 1
ATOM 2023 C C . ASP A 1 266 ? 17.328 -3.431 -24.363 1.00 85.88 266 ASP A C 1
ATOM 2025 O O . ASP A 1 266 ? 17.092 -3.678 -23.185 1.00 85.88 266 ASP A O 1
ATOM 2029 N N . ARG A 1 267 ? 18.580 -3.329 -24.831 1.00 87.94 267 ARG A N 1
ATOM 2030 C CA . ARG A 1 267 ? 19.782 -3.696 -24.063 1.00 87.94 267 ARG A CA 1
ATOM 2031 C C . ARG A 1 267 ? 20.649 -2.485 -23.760 1.00 87.94 267 ARG A C 1
ATOM 2033 O O . ARG A 1 267 ? 20.793 -1.598 -24.597 1.00 87.94 267 ARG A O 1
ATOM 2040 N N . VAL A 1 268 ? 21.276 -2.482 -22.589 1.00 90.12 268 VAL A N 1
ATOM 2041 C CA . VAL A 1 268 ? 22.302 -1.497 -22.229 1.00 90.12 268 VAL A CA 1
ATOM 2042 C C . VAL A 1 268 ? 23.550 -1.736 -23.075 1.00 90.12 268 VAL A C 1
ATOM 2044 O O . VAL A 1 268 ? 24.117 -2.824 -23.024 1.00 90.12 268 VAL A O 1
ATOM 2047 N N . SER A 1 269 ? 23.989 -0.726 -23.822 1.00 89.00 269 SER A N 1
ATOM 2048 C CA . SER A 1 269 ? 25.234 -0.766 -24.599 1.00 89.00 269 SER A CA 1
ATOM 2049 C C . SER A 1 269 ? 26.388 -0.056 -23.896 1.00 89.00 269 SER A C 1
ATOM 2051 O O . SER A 1 269 ? 27.535 -0.457 -24.055 1.00 89.00 269 SER A O 1
ATOM 2053 N N . GLN A 1 270 ? 26.101 0.978 -23.100 1.00 89.75 270 GLN A N 1
ATOM 2054 C CA . GLN A 1 270 ? 27.131 1.742 -22.400 1.00 89.75 270 GLN A CA 1
ATOM 2055 C C . GLN A 1 270 ? 26.605 2.297 -21.076 1.00 89.75 270 GLN A C 1
ATOM 2057 O O . GLN A 1 270 ? 25.513 2.863 -21.027 1.00 89.75 270 GLN A O 1
ATOM 2062 N N . VAL A 1 271 ? 27.409 2.197 -20.017 1.00 91.19 271 VAL A N 1
ATOM 2063 C CA . VAL A 1 271 ? 27.148 2.845 -18.724 1.00 91.19 271 VAL A CA 1
ATOM 2064 C C . VAL A 1 271 ? 28.280 3.823 -18.429 1.00 91.19 271 VAL A C 1
ATOM 2066 O O . VAL A 1 271 ? 29.451 3.459 -18.502 1.00 91.19 271 VAL A O 1
ATOM 2069 N N . LYS A 1 272 ? 27.947 5.078 -18.110 1.00 90.75 272 LYS A N 1
ATOM 2070 C CA . LYS A 1 272 ? 28.915 6.087 -17.659 1.00 90.75 272 LYS A CA 1
ATOM 2071 C C . LYS A 1 272 ? 28.579 6.518 -16.242 1.00 90.75 272 LYS A C 1
ATOM 2073 O O . LYS A 1 272 ? 27.468 6.981 -15.988 1.00 90.75 272 LYS A O 1
ATOM 2078 N N . ILE A 1 273 ? 29.535 6.403 -15.331 1.00 88.44 273 ILE A N 1
ATOM 2079 C CA . ILE A 1 273 ? 29.369 6.773 -13.925 1.00 88.44 273 ILE A CA 1
ATOM 2080 C C . ILE A 1 273 ? 30.240 7.994 -13.639 1.00 88.44 273 ILE A C 1
ATOM 2082 O O . ILE A 1 273 ? 31.466 7.949 -13.730 1.00 88.44 273 ILE A O 1
ATOM 2086 N N . ALA A 1 274 ? 29.598 9.103 -13.284 1.00 86.00 274 ALA A N 1
ATOM 2087 C CA . ALA A 1 274 ? 30.243 10.341 -12.872 1.00 86.00 274 ALA A CA 1
ATOM 2088 C C . ALA A 1 274 ? 30.090 10.514 -11.354 1.00 86.00 274 ALA A C 1
ATOM 2090 O O . ALA A 1 274 ? 29.129 11.113 -10.866 1.00 86.00 274 ALA A O 1
ATOM 2091 N N . ALA A 1 275 ? 31.041 9.961 -10.598 1.00 82.19 275 ALA A N 1
ATOM 2092 C CA . ALA A 1 275 ? 31.123 10.129 -9.148 1.00 82.19 275 ALA A CA 1
ATOM 2093 C C . ALA A 1 275 ? 31.948 11.373 -8.776 1.00 82.19 275 ALA A C 1
ATOM 2095 O O . ALA A 1 275 ? 32.932 11.709 -9.437 1.00 82.19 275 ALA A O 1
ATOM 2096 N N . MET A 1 276 ? 31.579 12.056 -7.687 1.00 78.75 276 MET A N 1
ATOM 2097 C CA . MET A 1 276 ? 32.303 13.249 -7.233 1.00 78.75 276 MET A CA 1
ATOM 2098 C C . MET A 1 276 ? 33.776 12.939 -6.941 1.00 78.75 276 MET A C 1
ATOM 2100 O O . MET A 1 276 ? 34.089 12.085 -6.114 1.00 78.75 276 MET A O 1
ATOM 2104 N N . GLY A 1 277 ? 34.685 13.674 -7.584 1.00 70.75 277 GLY A N 1
ATOM 2105 C CA . GLY A 1 277 ? 36.126 13.564 -7.339 1.00 70.75 277 GLY A CA 1
ATOM 2106 C C . GLY A 1 277 ? 36.806 12.346 -7.973 1.00 70.75 277 GLY A C 1
ATOM 2107 O O . GLY A 1 277 ? 38.009 12.179 -7.784 1.00 70.75 277 GLY A O 1
ATOM 2108 N N . LYS A 1 278 ? 36.080 11.524 -8.741 1.00 79.25 278 LYS A N 1
ATOM 2109 C CA . LYS A 1 278 ? 36.647 10.437 -9.550 1.00 79.25 278 LYS A CA 1
ATOM 2110 C C . LYS A 1 278 ? 36.545 10.772 -11.045 1.00 79.25 278 LYS A C 1
ATOM 2112 O O . LYS A 1 278 ? 35.629 11.496 -11.438 1.00 79.25 278 LYS A O 1
ATOM 2117 N N . PRO A 1 279 ? 37.474 10.285 -11.889 1.00 78.88 279 PRO A N 1
ATOM 2118 C CA . PRO A 1 279 ? 37.295 10.348 -13.336 1.00 78.88 279 PRO A CA 1
ATOM 2119 C C . PRO A 1 279 ? 36.049 9.545 -13.742 1.00 78.88 279 PRO A C 1
ATOM 2121 O O . PRO A 1 279 ? 35.688 8.584 -13.069 1.00 78.88 279 PRO A O 1
ATOM 2124 N N . MET A 1 280 ? 35.388 9.954 -14.825 1.00 80.62 280 MET A N 1
ATOM 2125 C CA . MET A 1 280 ? 34.197 9.274 -15.339 1.00 80.62 280 MET A CA 1
ATOM 2126 C C . MET A 1 280 ? 34.542 7.834 -15.744 1.00 80.62 280 MET A C 1
ATOM 2128 O O . MET A 1 280 ? 35.356 7.628 -16.644 1.00 80.62 280 MET A O 1
ATOM 2132 N N . GLU A 1 281 ? 33.923 6.856 -15.087 1.00 83.44 281 GLU A N 1
ATOM 2133 C CA . GLU A 1 281 ? 34.081 5.434 -15.400 1.00 83.44 281 GLU A CA 1
ATOM 2134 C C . GLU A 1 281 ? 33.136 5.087 -16.557 1.00 83.44 281 GLU A C 1
ATOM 2136 O O . GLU A 1 281 ? 31.947 5.404 -16.507 1.00 83.44 281 GLU A O 1
ATOM 2141 N N . VAL A 1 282 ? 33.672 4.499 -17.631 1.00 88.19 282 VAL A N 1
ATOM 2142 C CA . VAL A 1 282 ? 32.915 4.123 -18.834 1.00 88.19 282 VAL A CA 1
ATOM 2143 C C . VAL A 1 282 ? 32.991 2.615 -18.993 1.00 88.19 282 VAL A C 1
ATOM 2145 O O . VAL A 1 282 ? 34.077 2.070 -19.168 1.00 88.19 282 VAL A O 1
ATOM 2148 N N . HIS A 1 283 ? 31.838 1.961 -18.934 1.00 85.62 283 HIS A N 1
ATOM 2149 C CA . HIS A 1 283 ? 31.696 0.527 -19.133 1.00 85.62 283 HIS A CA 1
ATOM 2150 C C . HIS A 1 283 ? 31.026 0.309 -20.491 1.00 85.62 283 HIS A C 1
ATOM 2152 O O . HIS A 1 283 ? 29.925 0.813 -20.731 1.00 85.62 283 HIS A O 1
ATOM 2158 N N . ASP A 1 284 ? 31.708 -0.398 -21.389 1.00 85.25 284 ASP A N 1
ATOM 2159 C CA . ASP A 1 284 ? 31.259 -0.695 -22.757 1.00 85.25 284 ASP A CA 1
ATOM 2160 C C . ASP A 1 284 ? 31.263 -2.200 -23.090 1.00 85.25 284 ASP A C 1
ATOM 2162 O O . ASP A 1 284 ? 30.684 -2.616 -24.092 1.00 85.25 284 ASP A O 1
ATOM 2166 N N . GLN A 1 285 ? 31.878 -3.032 -22.247 1.00 82.81 285 GLN A N 1
ATOM 2167 C CA . GLN A 1 285 ? 31.923 -4.482 -22.428 1.00 82.81 285 GLN A CA 1
ATOM 2168 C C . GLN A 1 285 ? 30.732 -5.151 -21.754 1.00 82.81 285 GLN A C 1
ATOM 2170 O O . GLN A 1 285 ? 30.385 -4.793 -20.638 1.00 82.81 285 GLN A O 1
ATOM 2175 N N . ASN A 1 286 ? 30.138 -6.154 -22.403 1.00 81.88 286 ASN A N 1
ATOM 2176 C CA . ASN A 1 286 ? 29.040 -6.930 -21.827 1.00 81.88 286 ASN A CA 1
ATOM 2177 C C . ASN A 1 286 ? 29.494 -7.677 -20.558 1.00 81.88 286 ASN A C 1
ATOM 2179 O O . ASN A 1 286 ? 30.376 -8.534 -20.617 1.00 81.88 286 ASN A O 1
ATOM 2183 N N . GLU A 1 287 ? 28.846 -7.384 -19.432 1.00 80.62 287 GLU A N 1
ATOM 2184 C CA . GLU A 1 287 ? 29.185 -7.910 -18.103 1.00 80.62 287 GLU A CA 1
ATOM 2185 C C . GLU A 1 287 ? 28.196 -8.995 -17.624 1.00 80.62 287 GLU A C 1
ATOM 2187 O O . GLU A 1 287 ? 28.349 -9.543 -16.534 1.00 80.62 287 GLU A O 1
ATOM 2192 N N . LEU A 1 288 ? 27.201 -9.373 -18.440 1.00 72.56 288 LEU A N 1
ATOM 2193 C CA . LEU A 1 288 ? 26.203 -10.407 -18.103 1.00 72.56 288 LEU A CA 1
ATOM 2194 C C . LEU A 1 288 ? 26.689 -11.860 -18.194 1.00 72.56 288 LEU A C 1
ATOM 2196 O O . LEU A 1 288 ? 25.912 -12.786 -17.934 1.00 72.56 288 LEU A O 1
ATOM 2200 N N . GLY A 1 289 ? 27.955 -12.078 -18.556 1.00 72.50 289 GLY A N 1
ATOM 2201 C CA . GLY A 1 289 ? 28.502 -13.415 -18.787 1.00 72.50 289 GLY A CA 1
ATOM 2202 C C . GLY A 1 289 ? 27.697 -14.178 -19.846 1.00 72.50 289 GLY A C 1
ATOM 2203 O O . GLY A 1 289 ? 27.417 -13.646 -20.919 1.00 72.50 289 GLY A O 1
ATOM 2204 N N . ASP A 1 290 ? 27.290 -15.409 -19.522 1.00 67.62 290 ASP A N 1
ATOM 2205 C CA . ASP A 1 290 ? 26.523 -16.299 -20.413 1.00 67.62 290 ASP A CA 1
ATOM 2206 C C . ASP A 1 290 ? 25.003 -16.050 -20.390 1.00 67.62 290 ASP A C 1
ATOM 2208 O O . ASP A 1 290 ? 24.243 -16.707 -21.110 1.00 67.62 290 ASP A O 1
ATOM 2212 N N . TYR A 1 291 ? 24.519 -15.130 -19.549 1.00 70.00 291 TYR A N 1
ATOM 2213 C CA . TYR A 1 291 ? 23.088 -14.879 -19.440 1.00 70.00 291 TYR A CA 1
ATOM 2214 C C . TYR A 1 291 ? 22.604 -13.996 -20.592 1.00 70.00 291 TYR A C 1
ATOM 2216 O O . TYR A 1 291 ? 22.732 -12.772 -20.589 1.00 70.00 291 TYR A O 1
ATOM 2224 N N . LEU A 1 292 ? 21.979 -14.637 -21.575 1.00 69.69 292 LEU A N 1
ATOM 2225 C CA . LEU A 1 292 ? 21.217 -13.964 -22.615 1.00 69.69 292 LEU A CA 1
ATOM 2226 C C . LEU A 1 292 ? 19.769 -13.838 -22.130 1.00 69.69 292 LEU A C 1
ATOM 2228 O O . LEU A 1 292 ? 19.062 -14.849 -22.101 1.00 69.69 292 LEU A O 1
ATOM 2232 N N . PRO A 1 293 ? 19.289 -12.637 -21.749 1.00 66.19 293 PRO A N 1
ATOM 2233 C CA . PRO A 1 293 ? 17.887 -12.490 -21.408 1.00 66.19 293 PRO A CA 1
ATOM 2234 C C . PRO A 1 293 ? 17.033 -12.923 -22.606 1.00 66.19 293 PRO A C 1
ATOM 2236 O O . PRO A 1 293 ? 17.376 -12.581 -23.751 1.00 66.19 293 PRO A O 1
ATOM 2239 N N . PRO A 1 294 ? 15.945 -13.678 -22.359 1.00 67.19 294 PRO A N 1
ATOM 2240 C CA . PRO A 1 294 ? 15.076 -14.146 -23.423 1.00 67.19 294 PRO A CA 1
ATOM 2241 C C . PRO A 1 294 ? 14.575 -12.939 -24.224 1.00 67.19 294 PRO A C 1
ATOM 2243 O O . PRO A 1 294 ? 14.301 -11.885 -23.635 1.00 67.19 294 PRO A O 1
ATOM 2246 N N . PRO A 1 295 ? 14.466 -13.054 -25.560 1.00 64.44 295 PRO A N 1
ATOM 2247 C CA . PRO A 1 295 ? 13.896 -11.979 -26.354 1.00 64.44 295 PRO A CA 1
ATOM 2248 C C . PRO A 1 295 ? 12.497 -11.662 -25.811 1.00 64.44 295 PRO A C 1
ATOM 2250 O O . PRO A 1 295 ? 11.801 -12.593 -25.384 1.00 64.44 295 PRO A O 1
ATOM 2253 N N . PRO A 1 296 ? 12.073 -10.383 -25.812 1.00 57.53 296 PRO A N 1
ATOM 2254 C CA . PRO A 1 296 ? 10.749 -9.976 -25.359 1.00 57.53 296 PRO A CA 1
ATOM 2255 C C . PRO A 1 296 ? 9.692 -10.586 -26.283 1.00 57.53 296 PRO A C 1
ATOM 2257 O O . PRO A 1 296 ? 9.210 -9.972 -27.233 1.00 57.53 296 PRO A O 1
ATOM 2260 N N . THR A 1 297 ? 9.350 -11.841 -26.020 1.00 53.94 297 THR A N 1
ATOM 2261 C CA . THR A 1 297 ? 8.359 -12.590 -26.771 1.00 53.94 297 THR A CA 1
ATOM 2262 C C . THR A 1 297 ? 7.020 -12.120 -26.241 1.00 53.94 297 THR A C 1
ATOM 2264 O O . THR A 1 297 ? 6.564 -12.552 -25.186 1.00 53.94 297 THR A O 1
ATOM 2267 N N . ARG A 1 298 ? 6.394 -11.173 -26.945 1.00 52.75 298 ARG A N 1
ATOM 2268 C CA . ARG A 1 298 ? 4.948 -11.002 -26.822 1.00 52.75 298 ARG A CA 1
ATOM 2269 C C . ARG A 1 298 ? 4.347 -12.248 -27.447 1.00 52.75 298 ARG A C 1
ATOM 2271 O O . ARG A 1 298 ? 4.235 -12.330 -28.666 1.00 52.75 298 ARG A O 1
ATOM 2278 N N . GLU A 1 299 ? 4.062 -13.251 -26.629 1.00 49.03 299 GLU A N 1
ATOM 2279 C CA . GLU A 1 299 ? 3.303 -14.405 -27.081 1.00 49.03 299 GLU A CA 1
ATOM 2280 C C . GLU A 1 299 ? 1.885 -13.899 -27.359 1.00 49.03 299 GLU A C 1
ATOM 2282 O O . GLU A 1 299 ? 1.091 -13.642 -26.454 1.00 49.03 299 GLU A O 1
ATOM 2287 N N . ILE A 1 300 ? 1.627 -13.587 -28.628 1.00 51.97 300 ILE A N 1
ATOM 2288 C CA . ILE A 1 300 ? 0.314 -13.164 -29.097 1.00 51.97 300 ILE A CA 1
ATOM 2289 C C . ILE A 1 300 ? -0.579 -14.389 -28.924 1.00 51.97 300 ILE A C 1
ATOM 2291 O O . ILE A 1 300 ? -0.289 -15.450 -29.480 1.00 51.97 300 ILE A O 1
ATOM 2295 N N . ALA A 1 301 ? -1.606 -14.260 -28.084 1.00 47.88 301 ALA A N 1
ATOM 2296 C CA . ALA A 1 301 ? -2.547 -15.332 -27.812 1.00 47.88 301 ALA A CA 1
ATOM 2297 C C . ALA A 1 301 ? -3.050 -15.944 -29.131 1.00 47.88 301 ALA A C 1
ATOM 2299 O O . ALA A 1 301 ? -3.390 -15.227 -30.069 1.00 47.88 301 ALA A O 1
ATOM 2300 N N . LEU A 1 302 ? -3.035 -17.277 -29.163 1.00 54.16 302 LEU A N 1
ATOM 2301 C CA . LEU A 1 302 ? -3.471 -18.186 -30.222 1.00 54.16 302 LEU A CA 1
ATOM 2302 C C . LEU A 1 302 ? -4.455 -17.546 -31.234 1.00 54.16 302 LEU A C 1
ATOM 2304 O O . LEU A 1 302 ? -5.648 -17.443 -30.955 1.00 54.16 302 LEU A O 1
ATOM 2308 N N . GLY A 1 303 ? -3.965 -17.132 -32.410 1.00 56.59 303 GLY A N 1
ATOM 2309 C CA . GLY A 1 303 ? -4.837 -16.660 -33.497 1.00 56.59 303 GLY A CA 1
ATOM 2310 C C . GLY A 1 303 ? -4.175 -15.831 -34.599 1.00 56.59 303 GLY A C 1
ATOM 2311 O O . GLY A 1 303 ? -4.560 -15.981 -35.755 1.00 56.59 303 GLY A O 1
ATOM 2312 N N . ASP A 1 304 ? -3.160 -15.023 -34.281 1.00 56.97 304 ASP A N 1
ATOM 2313 C CA . ASP A 1 304 ? -2.528 -14.127 -35.261 1.00 56.97 304 ASP A CA 1
ATOM 2314 C C . ASP A 1 304 ? -1.101 -14.558 -35.634 1.00 56.97 304 ASP A C 1
ATOM 2316 O O . ASP A 1 304 ? -0.331 -15.062 -34.812 1.00 56.97 304 ASP A O 1
ATOM 2320 N N . ALA A 1 305 ? -0.758 -14.376 -36.913 1.00 51.41 305 ALA A N 1
ATOM 2321 C CA . ALA A 1 305 ? 0.499 -14.832 -37.495 1.00 51.41 305 ALA A CA 1
ATOM 2322 C C . ALA A 1 305 ? 1.719 -14.138 -36.866 1.00 51.41 305 ALA A C 1
ATOM 2324 O O . ALA A 1 305 ? 1.762 -12.915 -36.711 1.00 51.41 305 ALA A O 1
ATOM 2325 N N . LYS A 1 306 ? 2.754 -14.930 -36.564 1.00 52.28 306 LYS A N 1
ATOM 2326 C CA . LYS A 1 306 ? 4.078 -14.416 -36.194 1.00 52.28 306 LYS A CA 1
ATOM 2327 C C . LYS A 1 306 ? 4.681 -13.662 -37.391 1.00 52.28 306 LYS A C 1
ATOM 2329 O O . LYS A 1 306 ? 4.545 -14.136 -38.522 1.00 52.28 306 LYS A O 1
ATOM 2334 N N . PRO A 1 307 ? 5.379 -12.529 -37.186 1.00 46.22 307 PRO A N 1
ATOM 2335 C CA . PRO A 1 307 ? 6.064 -11.840 -38.274 1.00 46.22 307 PRO A CA 1
ATOM 2336 C C . PRO A 1 307 ? 7.135 -12.765 -38.873 1.00 46.22 307 PRO A C 1
ATOM 2338 O O . PRO A 1 307 ? 8.140 -13.041 -38.224 1.00 46.22 307 PRO A O 1
ATOM 2341 N N . GLY A 1 308 ? 6.898 -13.270 -40.087 1.00 57.50 308 GLY A N 1
ATOM 2342 C CA . GLY A 1 308 ? 7.852 -14.100 -40.833 1.00 57.50 308 GLY A CA 1
ATOM 2343 C C . GLY A 1 308 ? 7.376 -15.498 -41.240 1.00 57.50 308 GLY A C 1
ATOM 2344 O O . GLY A 1 308 ? 8.122 -16.178 -41.938 1.00 57.50 308 GLY A O 1
ATOM 2345 N N . ASP A 1 309 ? 6.169 -15.931 -40.863 1.00 46.91 309 ASP A N 1
ATOM 2346 C CA . ASP A 1 309 ? 5.657 -17.248 -41.268 1.00 46.91 309 ASP A CA 1
ATOM 2347 C C . ASP A 1 309 ? 4.869 -17.151 -42.590 1.00 46.91 309 ASP A C 1
ATOM 2349 O O . ASP A 1 309 ? 3.746 -16.652 -42.640 1.00 46.91 309 ASP A O 1
ATOM 2353 N N . THR A 1 310 ? 5.466 -17.607 -43.694 1.00 46.66 310 THR A N 1
ATOM 2354 C CA . THR A 1 310 ? 4.857 -17.685 -45.039 1.00 46.66 310 THR A CA 1
ATOM 2355 C C . THR A 1 310 ? 4.026 -18.957 -45.243 1.00 46.66 310 THR A C 1
ATOM 2357 O O . THR A 1 310 ? 3.900 -19.458 -46.362 1.00 46.66 310 THR A O 1
ATOM 2360 N N . GLN A 1 311 ? 3.423 -19.502 -44.185 1.00 44.75 311 GLN A N 1
ATOM 2361 C CA . GLN A 1 311 ? 2.526 -20.649 -44.316 1.00 44.75 311 GLN A CA 1
ATOM 2362 C C . GLN A 1 311 ? 1.103 -20.200 -44.641 1.00 44.75 311 GLN A C 1
ATOM 2364 O O . GLN A 1 311 ? 0.271 -19.885 -43.796 1.00 44.75 311 GLN A O 1
ATOM 2369 N N . GLN A 1 312 ? 0.855 -20.181 -45.942 1.00 48.38 312 GLN A N 1
ATOM 2370 C CA . GLN A 1 312 ? -0.430 -19.970 -46.575 1.00 48.38 312 GLN A CA 1
ATOM 2371 C C . GLN A 1 312 ? -1.347 -21.172 -46.291 1.00 48.38 312 GLN A C 1
ATOM 2373 O O . GLN A 1 312 ? -1.243 -22.207 -46.945 1.00 48.38 312 GLN A O 1
ATOM 2378 N N . GLY A 1 313 ? -2.242 -21.058 -45.306 1.00 43.81 313 GLY A N 1
ATOM 2379 C CA . GLY A 1 313 ? -3.175 -22.139 -44.982 1.00 43.81 313 GLY A 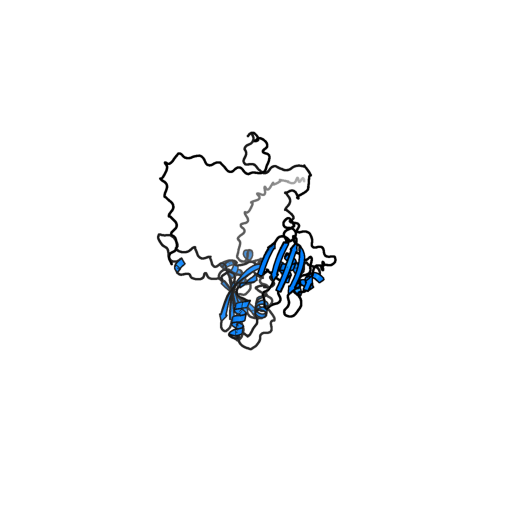CA 1
ATOM 2380 C C . GLY A 1 313 ? -4.237 -21.767 -43.950 1.00 43.81 313 GLY A C 1
ATOM 2381 O O . GLY A 1 313 ? -3.980 -21.764 -42.755 1.00 43.81 313 GLY A O 1
ATOM 2382 N N . THR A 1 314 ? -5.459 -21.524 -44.434 1.00 41.16 314 THR A N 1
ATOM 2383 C CA . THR A 1 314 ? -6.724 -21.417 -43.673 1.00 41.16 314 THR A CA 1
ATOM 2384 C C . THR A 1 314 ? -6.834 -20.278 -42.654 1.00 41.16 314 THR A C 1
ATOM 2386 O O . THR A 1 314 ? -7.036 -20.499 -41.465 1.00 41.16 314 THR A O 1
ATOM 2389 N N . HIS A 1 315 ? -6.820 -19.035 -43.136 1.00 46.59 315 HIS A N 1
ATOM 2390 C CA . HIS A 1 315 ? -7.383 -17.921 -42.372 1.00 46.59 315 HIS A CA 1
ATOM 2391 C C . HIS A 1 315 ? -8.907 -17.909 -42.536 1.00 46.59 315 HIS A C 1
ATOM 2393 O O . HIS A 1 315 ? -9.419 -17.738 -43.644 1.00 46.59 315 HIS A O 1
ATOM 2399 N N . THR A 1 316 ? -9.651 -18.070 -41.442 1.00 47.19 316 THR A N 1
ATOM 2400 C CA . THR A 1 316 ? -11.053 -17.644 -41.396 1.00 47.19 316 THR A CA 1
ATOM 2401 C C . THR A 1 316 ? -11.077 -16.125 -41.510 1.00 47.19 316 THR A C 1
ATOM 2403 O O . THR A 1 316 ? -10.538 -15.437 -40.643 1.00 47.19 316 THR A O 1
ATOM 2406 N N . ALA A 1 317 ? -11.654 -15.601 -42.593 1.00 56.94 317 ALA A N 1
ATOM 2407 C CA . ALA A 1 317 ? -11.786 -14.163 -42.794 1.00 56.94 317 ALA A CA 1
ATOM 2408 C C . ALA A 1 317 ? -12.495 -13.514 -41.586 1.00 56.94 317 ALA A C 1
ATOM 2410 O O . ALA A 1 317 ? -13.419 -14.125 -41.033 1.00 56.94 317 ALA A O 1
ATOM 2411 N N . PRO A 1 318 ? -12.090 -12.298 -41.170 1.00 52.41 318 PRO A N 1
ATOM 2412 C CA . PRO A 1 318 ? -12.739 -11.600 -40.067 1.00 52.41 318 PRO A CA 1
ATOM 2413 C C . PRO A 1 318 ? -14.245 -11.481 -40.346 1.00 52.41 318 PRO A C 1
ATOM 2415 O O . PRO A 1 318 ? -14.630 -11.263 -41.500 1.00 52.41 318 PRO A O 1
ATOM 2418 N N . PRO A 1 319 ? -15.111 -11.633 -39.327 1.00 55.16 319 PRO A N 1
ATOM 2419 C CA . PRO A 1 319 ? -16.554 -11.585 -39.521 1.00 55.16 319 PRO A CA 1
ATOM 2420 C C . PRO A 1 319 ? -16.940 -10.231 -40.119 1.00 55.16 319 PRO A C 1
ATOM 2422 O O . PRO A 1 319 ? -16.815 -9.185 -39.482 1.00 55.16 319 PRO A O 1
ATOM 2425 N N . THR A 1 320 ? -17.377 -10.241 -41.377 1.00 70.62 320 THR A N 1
ATOM 2426 C CA . THR A 1 320 ? -17.826 -9.028 -42.059 1.00 70.62 320 THR A CA 1
ATOM 2427 C C . THR A 1 320 ? -19.304 -8.790 -41.758 1.00 70.62 320 THR A C 1
ATOM 2429 O O . THR A 1 320 ? -20.096 -9.724 -41.683 1.00 70.62 320 THR A O 1
ATOM 2432 N N . LEU A 1 321 ? -19.708 -7.524 -41.637 1.00 61.41 321 LEU A N 1
ATOM 2433 C CA . LEU A 1 321 ? -21.117 -7.106 -41.524 1.00 61.41 321 LEU A CA 1
ATOM 2434 C C . LEU A 1 321 ? -21.922 -7.312 -42.832 1.00 61.41 321 LEU A C 1
ATOM 2436 O O . LEU A 1 321 ? -23.013 -6.760 -42.980 1.00 61.41 321 LEU A O 1
ATOM 2440 N N . ARG A 1 322 ? -21.386 -8.054 -43.812 1.00 63.41 322 ARG A N 1
ATOM 2441 C CA . ARG A 1 322 ? -21.985 -8.220 -45.142 1.00 63.41 322 ARG A CA 1
ATOM 2442 C C . ARG A 1 322 ? -23.022 -9.339 -45.135 1.00 63.41 322 ARG A C 1
ATOM 2444 O O . ARG A 1 322 ? -22.837 -10.380 -44.509 1.00 63.41 322 ARG A O 1
ATOM 2451 N N . LYS A 1 323 ? -24.118 -9.129 -45.865 1.00 63.09 323 LYS A N 1
ATOM 2452 C CA . LYS A 1 323 ? -25.107 -10.179 -46.132 1.00 63.09 323 LYS A CA 1
ATOM 2453 C C . LYS A 1 323 ? -24.588 -11.082 -47.265 1.00 63.09 323 LYS A C 1
ATOM 2455 O O . LYS A 1 323 ? -23.901 -10.580 -48.154 1.00 63.09 323 LYS A O 1
ATOM 2460 N N . PRO A 1 324 ? -24.901 -12.389 -47.267 1.00 62.62 324 PRO A N 1
ATOM 2461 C CA . PRO A 1 324 ? -24.478 -13.284 -48.343 1.00 62.62 324 PRO A CA 1
ATOM 2462 C C . PRO A 1 324 ? -25.035 -12.813 -49.700 1.00 62.62 324 PRO A C 1
ATOM 2464 O O . PRO A 1 324 ? -26.253 -12.764 -49.860 1.00 62.62 324 PRO A O 1
ATOM 2467 N N . GLY A 1 325 ? -24.162 -12.464 -50.656 1.00 66.00 325 GLY A N 1
ATOM 2468 C CA . GLY A 1 325 ? -24.540 -12.132 -52.041 1.00 66.00 325 GLY A CA 1
ATOM 2469 C C . GLY A 1 325 ? -24.084 -10.771 -52.588 1.00 66.00 325 GLY A C 1
ATOM 2470 O O . GLY A 1 325 ? -24.300 -10.522 -53.772 1.00 66.00 325 GLY A O 1
ATOM 2471 N N . ASP A 1 326 ? -23.453 -9.906 -51.789 1.00 65.19 326 ASP A N 1
ATOM 2472 C CA . ASP A 1 326 ? -22.886 -8.650 -52.308 1.00 65.19 326 ASP A CA 1
ATOM 2473 C C . ASP A 1 326 ? -21.555 -8.887 -53.056 1.00 65.19 326 ASP A C 1
ATOM 2475 O O . ASP A 1 326 ? -20.712 -9.635 -52.553 1.00 65.19 326 ASP A O 1
ATOM 2479 N N . PRO A 1 327 ? -21.331 -8.254 -54.229 1.00 60.22 327 PRO A N 1
ATOM 2480 C CA . PRO A 1 327 ? -20.111 -8.429 -55.015 1.00 60.22 327 PRO A CA 1
ATOM 2481 C C . PRO A 1 327 ? -18.869 -7.855 -54.314 1.00 60.22 327 PRO A C 1
ATOM 2483 O O . PRO A 1 327 ? -18.923 -6.824 -53.631 1.00 60.22 327 PRO A O 1
ATOM 2486 N N . ASP A 1 328 ? -17.728 -8.516 -54.514 1.00 57.12 328 ASP A N 1
ATOM 2487 C CA . ASP A 1 328 ? -16.444 -8.085 -53.963 1.00 57.12 328 ASP A CA 1
ATOM 2488 C C . ASP A 1 328 ? -15.948 -6.792 -54.634 1.00 57.12 328 ASP A C 1
ATOM 2490 O O . ASP A 1 328 ? -16.036 -6.651 -55.859 1.00 57.12 328 ASP A O 1
ATOM 2494 N N . PRO A 1 329 ? -15.414 -5.823 -53.867 1.00 55.62 329 PRO A N 1
ATOM 2495 C CA . PRO A 1 329 ? -14.764 -4.661 -54.454 1.00 55.62 329 PRO A CA 1
ATOM 2496 C C . PRO A 1 329 ? -13.453 -5.073 -55.150 1.00 55.62 329 PRO A C 1
ATOM 2498 O O . PRO A 1 329 ? -12.800 -6.028 -54.722 1.00 55.62 329 PRO A O 1
ATOM 2501 N N . PRO A 1 330 ? -13.040 -4.351 -56.209 1.00 51.91 330 PRO A N 1
ATOM 2502 C CA . PRO A 1 330 ? -11.797 -4.642 -56.911 1.00 51.91 330 PRO A CA 1
ATOM 2503 C C . PRO A 1 330 ? -10.587 -4.514 -55.969 1.00 51.91 330 PRO A C 1
ATOM 2505 O O . PRO A 1 330 ? -10.609 -3.684 -55.055 1.00 51.91 330 PRO A O 1
ATOM 2508 N N . PRO A 1 331 ? -9.525 -5.313 -56.189 1.00 45.16 331 PRO A N 1
ATOM 2509 C CA . PRO A 1 331 ? -8.386 -5.393 -55.285 1.00 45.16 331 PRO A CA 1
ATOM 2510 C C . PRO A 1 331 ? -7.652 -4.051 -55.240 1.00 45.16 331 PRO A C 1
ATOM 2512 O O . PRO A 1 331 ? -7.004 -3.632 -56.197 1.00 45.16 331 PRO A O 1
ATOM 2515 N N . ASN A 1 332 ? -7.763 -3.364 -54.110 1.00 47.03 332 ASN A N 1
ATOM 2516 C CA . ASN A 1 332 ? -7.042 -2.142 -53.815 1.00 47.03 332 ASN A CA 1
ATOM 2517 C C . ASN A 1 332 ? -5.638 -2.484 -53.304 1.00 47.03 332 ASN A C 1
ATOM 2519 O O . ASN A 1 332 ? -5.439 -2.957 -52.188 1.00 47.03 332 ASN A O 1
ATOM 2523 N N . THR A 1 333 ? -4.636 -2.205 -54.133 1.00 45.22 333 THR A N 1
ATOM 2524 C CA . THR A 1 333 ? -3.244 -2.114 -53.699 1.00 45.22 333 THR A CA 1
ATOM 2525 C C . THR A 1 333 ? -3.111 -0.988 -52.672 1.00 45.22 333 THR A C 1
ATOM 2527 O O . THR A 1 333 ? -3.558 0.130 -52.923 1.00 45.22 333 THR A O 1
ATOM 2530 N N . SER A 1 334 ? -2.449 -1.277 -51.550 1.00 44.56 334 SER A N 1
ATOM 2531 C CA . SER A 1 334 ? -2.034 -0.354 -50.479 1.00 44.56 334 SER A CA 1
ATOM 2532 C C . SER A 1 334 ? -3.133 0.236 -49.572 1.00 44.56 334 SER A C 1
ATOM 2534 O O . SER A 1 334 ? -3.683 1.301 -49.816 1.00 44.56 334 SER A O 1
ATOM 2536 N N . GLY A 1 335 ? -3.394 -0.451 -48.454 1.00 49.22 335 GLY A N 1
ATOM 2537 C CA . GLY A 1 335 ? -3.180 0.053 -47.083 1.00 49.22 335 GLY A CA 1
ATOM 2538 C C . GLY A 1 335 ? -3.708 1.422 -46.624 1.00 49.22 335 GLY A C 1
ATOM 2539 O O . GLY A 1 335 ? -3.250 1.884 -45.584 1.00 49.22 335 GLY A O 1
ATOM 2540 N N . GLN A 1 336 ? -4.634 2.082 -47.320 1.00 42.97 336 GLN A N 1
ATOM 2541 C CA . GLN A 1 336 ? -5.277 3.304 -46.822 1.00 42.97 336 GLN A CA 1
ATOM 2542 C C . GLN A 1 336 ? -6.758 3.062 -46.529 1.00 42.97 336 GLN A C 1
ATOM 2544 O O . GLN A 1 336 ? -7.539 2.687 -47.402 1.00 42.97 336 GLN A O 1
ATOM 2549 N N . VAL A 1 337 ? -7.147 3.292 -45.275 1.00 47.09 337 VAL A N 1
ATOM 2550 C CA . VAL A 1 337 ? -8.547 3.300 -44.842 1.00 47.09 337 VAL A CA 1
ATOM 2551 C C . VAL A 1 337 ? -9.207 4.550 -45.435 1.00 47.09 337 VAL A C 1
ATOM 2553 O O . VAL A 1 337 ? -8.830 5.670 -45.096 1.00 47.09 337 VAL A O 1
ATOM 2556 N N . GLN A 1 338 ? -10.161 4.381 -46.353 1.00 49.03 338 GLN A N 1
ATOM 2557 C CA . GLN A 1 338 ? -10.913 5.502 -46.925 1.00 49.03 338 GLN A CA 1
ATOM 2558 C C . GLN A 1 338 ? -11.911 6.045 -45.897 1.00 49.03 338 GLN A C 1
ATOM 2560 O O . GLN A 1 338 ? -12.847 5.353 -45.497 1.00 49.03 338 GLN A O 1
ATOM 2565 N N . PHE A 1 339 ? -11.727 7.299 -45.488 1.00 38.47 339 PHE A N 1
ATOM 2566 C CA . PHE A 1 339 ? -12.735 8.024 -44.720 1.00 38.47 339 PHE A CA 1
ATOM 2567 C C . PHE A 1 339 ? -13.913 8.421 -45.627 1.00 38.47 339 PHE A C 1
ATOM 2569 O O . PHE A 1 339 ? -13.689 8.782 -46.786 1.00 38.47 339 PHE A O 1
ATOM 2576 N N . PRO A 1 340 ? -15.166 8.400 -45.130 1.00 40.12 340 PRO A N 1
ATOM 2577 C CA . PRO A 1 340 ? -16.317 8.835 -45.910 1.00 40.12 340 PRO A CA 1
ATOM 2578 C C . PRO A 1 340 ? -16.172 10.310 -46.284 1.00 40.12 340 PRO A C 1
ATOM 2580 O O . PRO A 1 340 ? -16.037 11.174 -45.416 1.00 40.12 340 PRO A O 1
ATOM 2583 N N . THR A 1 341 ? -16.220 10.611 -47.579 1.00 45.66 341 THR A N 1
ATOM 2584 C CA . THR A 1 341 ? -16.234 11.991 -48.062 1.00 45.66 341 THR A CA 1
ATOM 2585 C C . THR A 1 341 ? -17.526 12.661 -47.597 1.00 45.66 341 THR A C 1
ATOM 2587 O O . THR A 1 341 ? -18.629 12.185 -47.875 1.00 45.66 341 THR A O 1
ATOM 2590 N N . GLN A 1 342 ? -17.385 13.757 -46.852 1.00 42.03 342 GLN A N 1
ATOM 2591 C CA . GLN A 1 342 ? -18.492 14.589 -46.394 1.00 42.03 342 GLN A CA 1
ATOM 2592 C C . GLN A 1 342 ? -19.348 15.023 -47.593 1.00 42.03 342 GLN A C 1
ATOM 2594 O O . GLN A 1 342 ? -18.847 15.611 -48.552 1.00 42.03 342 GLN A O 1
ATOM 2599 N N . LYS A 1 343 ? -20.654 14.731 -47.531 1.00 40.59 343 LYS A N 1
ATOM 2600 C CA . LYS A 1 343 ? -21.657 15.279 -48.452 1.00 40.59 343 LYS A CA 1
ATOM 2601 C C . LYS A 1 343 ? -21.544 16.804 -48.457 1.00 40.59 343 LYS A C 1
ATOM 2603 O O . LYS A 1 343 ? -21.672 17.436 -47.411 1.00 40.59 343 LYS A O 1
ATOM 2608 N N . GLN A 1 344 ? -21.328 17.367 -49.641 1.00 40.75 344 GLN A N 1
ATOM 2609 C CA . GLN A 1 344 ? -21.396 18.800 -49.897 1.00 40.75 344 GLN A CA 1
ATOM 2610 C C . GLN A 1 344 ? -22.785 19.332 -49.512 1.00 40.75 344 GLN A C 1
ATOM 2612 O O . GLN A 1 344 ? -23.799 18.870 -50.036 1.00 40.75 344 GLN A O 1
ATOM 2617 N N . SER A 1 345 ? -22.807 20.313 -48.613 1.00 33.09 345 SER A N 1
ATOM 2618 C CA . SER A 1 345 ? -23.953 21.192 -48.359 1.00 33.09 345 SER A CA 1
ATOM 2619 C C . SER A 1 345 ? -23.729 22.532 -49.080 1.00 33.09 345 SER A C 1
ATOM 2621 O O . SER A 1 345 ? -22.576 22.912 -49.295 1.00 33.09 345 SER A O 1
ATOM 2623 N N . PRO A 1 346 ? -24.797 23.231 -49.503 1.00 37.88 346 PRO A N 1
ATOM 2624 C CA . PRO A 1 346 ? -24.727 24.243 -50.551 1.00 37.88 346 PRO A CA 1
ATOM 2625 C C . PRO A 1 346 ? -24.144 25.584 -50.084 1.00 37.88 346 PRO A C 1
ATOM 2627 O O . PRO A 1 346 ? -24.256 25.977 -48.927 1.00 37.88 346 PRO A O 1
ATOM 2630 N N . THR A 1 347 ? -23.542 26.265 -51.058 1.00 41.88 347 THR A N 1
ATOM 2631 C CA . THR A 1 347 ? -22.944 27.605 -51.086 1.00 41.88 347 THR A CA 1
ATOM 2632 C C . THR A 1 347 ? -23.513 28.621 -50.087 1.00 41.88 347 THR A C 1
ATOM 2634 O O . THR A 1 347 ? -24.679 29.001 -50.173 1.00 41.88 347 THR A O 1
ATOM 2637 N N . ALA A 1 348 ? -22.640 29.165 -49.231 1.00 37.12 348 ALA A N 1
ATOM 2638 C CA . ALA A 1 348 ? -22.842 30.442 -48.547 1.00 37.12 348 ALA A CA 1
ATOM 2639 C C . ALA A 1 348 ? -21.907 31.509 -49.154 1.00 37.12 348 ALA A C 1
ATOM 2641 O O . ALA A 1 348 ? -20.752 31.229 -49.471 1.00 37.12 348 ALA A O 1
ATOM 2642 N N . ALA A 1 349 ? -22.455 32.706 -49.370 1.00 43.16 349 ALA A N 1
ATOM 2643 C CA . ALA A 1 349 ? -21.871 33.849 -50.079 1.00 43.16 349 ALA A CA 1
ATOM 2644 C C . ALA A 1 349 ? -20.577 34.417 -49.436 1.00 43.16 349 ALA A C 1
ATOM 2646 O O . ALA A 1 349 ? -20.346 34.205 -48.244 1.00 43.16 349 ALA A O 1
ATOM 2647 N N . PRO A 1 350 ? -19.735 35.160 -50.190 1.00 38.53 350 PRO A N 1
ATOM 2648 C CA . PRO A 1 350 ? -18.425 35.605 -49.716 1.00 38.53 350 PRO A CA 1
ATOM 2649 C C . PRO A 1 350 ? -18.522 36.808 -48.766 1.00 38.53 350 PRO A C 1
ATOM 2651 O O . PRO A 1 350 ? -19.255 37.764 -49.017 1.00 38.53 350 PRO A O 1
ATOM 2654 N N . ILE A 1 351 ? -17.735 36.769 -47.689 1.00 43.44 351 ILE A N 1
ATOM 2655 C CA . ILE A 1 351 ? -17.556 37.860 -46.720 1.00 43.44 351 ILE A CA 1
ATOM 2656 C C . ILE A 1 351 ? -16.328 38.695 -47.160 1.00 43.44 351 ILE A C 1
ATOM 2658 O O . ILE A 1 351 ? -15.336 38.093 -47.579 1.00 43.44 351 ILE A O 1
ATOM 2662 N N . PRO A 1 352 ? -16.345 40.045 -47.108 1.00 38.44 352 PRO A N 1
ATOM 2663 C CA . PRO A 1 352 ? -15.254 40.880 -47.622 1.00 38.44 352 PRO A CA 1
ATOM 2664 C C . PRO A 1 352 ? -13.980 40.804 -46.768 1.00 38.44 352 PRO A C 1
ATOM 2666 O O . PRO A 1 352 ? -14.043 40.718 -45.543 1.00 38.44 352 PRO A O 1
ATOM 2669 N N . ALA A 1 353 ? -12.826 40.889 -47.434 1.00 39.16 353 ALA A N 1
ATOM 2670 C CA . ALA A 1 353 ? -11.494 40.804 -46.841 1.00 39.16 353 ALA A CA 1
ATOM 2671 C C . ALA A 1 353 ? -11.176 41.967 -45.882 1.00 39.16 353 ALA A C 1
ATOM 2673 O O . ALA A 1 353 ? -11.298 43.139 -46.242 1.00 39.16 353 ALA A O 1
ATOM 2674 N N . THR A 1 354 ? -10.690 41.636 -44.685 1.00 36.22 354 THR A N 1
ATOM 2675 C CA . THR A 1 354 ? -10.049 42.572 -43.754 1.00 36.22 354 THR A CA 1
ATOM 2676 C C . THR A 1 354 ? -8.549 42.680 -44.040 1.00 36.22 354 THR A C 1
ATOM 2678 O O . THR A 1 354 ? -7.839 41.691 -44.203 1.00 36.22 354 THR A O 1
ATOM 2681 N N . VAL A 1 355 ? -8.092 43.927 -44.126 1.00 50.38 355 VAL A N 1
ATOM 2682 C CA . VAL A 1 355 ? -6.738 44.386 -44.470 1.00 50.38 355 VAL A CA 1
ATOM 2683 C C . VAL A 1 355 ? -5.759 44.116 -43.308 1.00 50.38 355 VAL A C 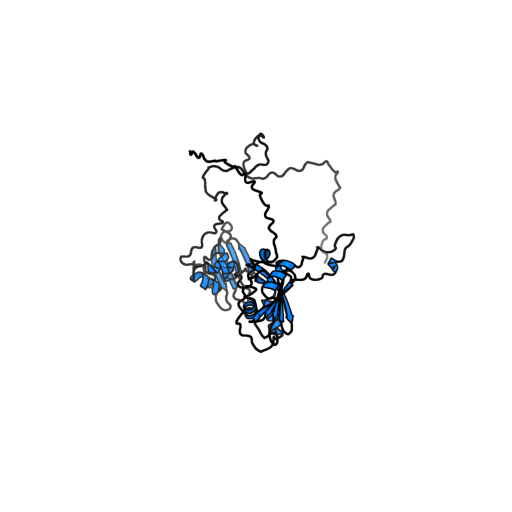1
ATOM 2685 O O . VAL A 1 355 ? -6.150 44.317 -42.156 1.00 50.38 355 VAL A O 1
ATOM 2688 N N . PRO A 1 356 ? -4.499 43.698 -43.549 1.00 46.00 356 PRO A N 1
ATOM 2689 C CA . PRO A 1 356 ? -3.516 43.501 -42.479 1.00 46.00 356 PRO A CA 1
ATOM 2690 C C . PRO A 1 356 ? -2.987 44.842 -41.926 1.00 46.00 356 PRO A C 1
ATOM 2692 O O . PRO A 1 356 ? -2.762 45.770 -42.709 1.00 46.00 356 PRO A O 1
ATOM 2695 N N . PRO A 1 357 ? -2.754 44.978 -40.604 1.00 41.88 357 PRO A N 1
ATOM 2696 C CA . PRO A 1 357 ? -2.193 46.200 -40.037 1.00 41.88 357 PRO A CA 1
ATOM 2697 C C . PRO A 1 357 ? -0.687 46.329 -40.309 1.00 41.88 357 PRO A C 1
ATOM 2699 O O . PRO A 1 357 ? 0.080 45.370 -40.217 1.00 41.88 357 PRO A O 1
ATOM 2702 N N . ALA A 1 358 ? -0.299 47.558 -40.648 1.00 39.97 358 ALA A N 1
ATOM 2703 C CA . ALA A 1 358 ? 1.042 47.986 -41.013 1.00 39.97 358 ALA A CA 1
ATOM 2704 C C . ALA A 1 358 ? 2.023 48.011 -39.826 1.00 39.97 358 ALA A C 1
ATOM 2706 O O . ALA A 1 358 ? 1.668 48.341 -38.697 1.00 39.97 358 ALA A O 1
ATOM 2707 N N . SER A 1 359 ? 3.281 47.706 -40.137 1.00 45.41 359 SER A N 1
ATOM 2708 C CA . SER A 1 359 ? 4.465 47.830 -39.286 1.00 45.41 359 SER A CA 1
ATOM 2709 C C . SER A 1 359 ? 4.784 49.290 -38.938 1.00 45.41 359 SER A C 1
ATOM 2711 O O . SER A 1 359 ? 4.961 50.112 -39.839 1.00 45.41 359 SER A O 1
ATOM 2713 N N . THR A 1 360 ? 4.941 49.594 -37.650 1.00 45.91 360 THR A N 1
ATOM 2714 C CA . THR A 1 360 ? 5.421 50.897 -37.158 1.00 45.91 360 THR A CA 1
ATOM 2715 C C . THR A 1 360 ? 6.957 50.891 -37.031 1.00 45.91 360 THR A C 1
ATOM 2717 O O . THR A 1 360 ? 7.496 49.928 -36.480 1.00 45.91 360 THR A O 1
ATOM 2720 N N . PRO A 1 361 ? 7.682 51.920 -37.518 1.00 49.56 361 PRO A N 1
ATOM 2721 C CA . PRO A 1 361 ? 9.142 52.018 -37.412 1.00 49.56 361 PRO A CA 1
ATOM 2722 C C . PRO A 1 361 ? 9.608 52.619 -36.065 1.00 49.56 361 PRO A C 1
ATOM 2724 O O . PRO A 1 361 ? 8.789 53.177 -35.331 1.00 49.56 361 PRO A O 1
ATOM 2727 N N . PRO A 1 362 ? 10.912 52.511 -35.726 1.00 42.69 362 PRO A N 1
ATOM 2728 C CA . PRO A 1 362 ? 11.444 52.929 -34.432 1.00 42.69 362 PRO A CA 1
ATOM 2729 C C . PRO A 1 362 ? 11.714 54.438 -34.390 1.00 42.69 362 PRO A C 1
ATOM 2731 O O . PRO A 1 362 ? 12.154 55.022 -35.382 1.00 42.69 362 PRO A O 1
ATOM 2734 N N . SER A 1 363 ? 11.522 55.045 -33.220 1.00 44.16 363 SER A N 1
ATOM 2735 C CA . SER A 1 363 ? 11.992 56.401 -32.922 1.00 44.16 363 SER A CA 1
ATOM 2736 C C . SER A 1 363 ? 12.897 56.391 -31.694 1.00 44.16 363 SER A C 1
ATOM 2738 O O . SER A 1 363 ? 12.692 55.596 -30.778 1.00 44.16 363 SER A O 1
ATOM 2740 N N . GLN A 1 364 ? 13.902 57.262 -31.795 1.00 40.88 364 GLN A N 1
ATOM 2741 C CA . GLN A 1 364 ? 15.092 57.470 -30.967 1.00 40.88 364 GLN A CA 1
ATOM 2742 C C . GLN A 1 364 ? 14.864 57.646 -29.469 1.00 40.88 364 GLN A C 1
ATOM 2744 O O . GLN A 1 364 ? 13.806 58.198 -29.090 1.00 40.88 364 GLN A O 1
#

pLDDT: mean 75.78, std 18.23, range [33.09, 95.69]

Foldseek 3Di:
DDDDDDDDDDDDDDDDPDPPPPDPPCDLCNVLVPWDQDFDFFDFDFDPAAADPVLVVQLFVLQAFQKWFFQTFFFALEEWEAEQSDDIPPHDVVRSVRCVVRNTLHHRGGMKTFHDWDFDFFKIKTKIPCRRQFDDDPQQPDDDPNHRPDDHGDGRSIYMYIYGYDPGHGSDHNVSVQSSCVRTIGSPPQDPLRVVLVVDDPVLVVCLVVLHDFFFDFPSSNCSRQNDAPDKDWADDPVDRPDQIKIWGWHDDPPAWIWIFIDGPGTTQWIWIRHPPDDIDIDRDGPPPPDDDPPPDPPDPPDDDDPPDPDDDDDPPDDDPDDPPDDDDDDDDDDDDDDDDDDDDDDDDDDDDDDDDDDDDDDD

Radius of gyration: 35.42 Å; chains: 1; bounding box: 96×142×85 Å

Sequence (364 aa):
MALHISRWILISTFLAATAGAQVFVVGEKTATADISTDFAPTRVSLPTDKLTERGRRDLVRNLEAEQGFAHRALPMGAGITLQANGQLKPGPDQYRQLIYKKGESSAAGDRIVITAVTFKPDSIILDLNGGPYAKHRFLSHVSFNDAPVTAQAPAATGSRVTLSFEGGVPEISAPEVKALLEPVLDFGVKTSEEAYADTLPAPLKDAIAAHDVLVGMNHRMVLAALGSPESKVREHDPNDPDGPRFEEWIYGHVPQTVRFVRFEGDRVSQVKIAAMGKPMEVHDQNELGDYLPPPPTREIALGDAKPGDTQQGTHTAPPTLRKPGDPDPPPNTSGQVQFPTQKQSPTAAPIPATVPPASTPPSQ

Secondary structure (DSSP, 8-state):
---------------------------HHHHTTT-----PPP-PPPPSSBPPHHHHHHHHHHHTT-EEEESS-EETT-EEEEETTS-EES-HHHHHHHHHHH-EEE-TT-EEEEEEEEE-SSEEEEEETT-SSPPP-GGGG-EETTEESSPPPPP---EEEEEE-TTS-BS--HHHHHHHHTTTEE-----HHHHHHTTS-HHHHHHHHTT---TT-BHHHHHHHH-S-SEEEEE-BTTBTTSPPEEEEEE--TTSPEEEEEEETTEEEEEEEE-TTSPPEEE-S--STT--PPP------TTS--TT------------SPPTTPPPPP---S---PPPPPPPPP--PPPPPPPPPPPPPP--

Organism: NCBI:txid940613